Protein AF-0000000078280187 (afdb_homodimer)

Radius of gyration: 21.58 Å; Cα contacts (8 Å, |Δi|>4): 167; chains: 2; bounding box: 24×83×59 Å

Organism: NCBI:txid1796616

Nearest PDB structures (foldseek):
  5fmn-assembly1_B  TM=8.623E-01  e=3.098E-05  Synechocystis sp. PCC 6803
  4m1p-assembly1_A  TM=8.880E-01  e=2.952E-04  Geobacillus thermodenitrificans NG80-2
  4adz-assembly1_A-2  TM=8.808E-01  e=2.331E-03  Streptomyces lividans
  7mq3-assembly1_A  TM=7.364E-01  e=1.413E-03  Streptococcus pneumoniae D39
  6b87-assembly1_A-2  TM=7.449E-01  e=2.938E+00  synthetic construct

InterPro domains:
  IPR003735 Metal-sensitive transcriptional repressor [PF02583] (14-90)
  IPR003735 Metal-sensitive transcriptional repressor [PTHR33677] (4-94)
  IPR038390 Metal-sensitive repressor, helix protomer superfamily [G3DSA:1.20.58.1000] (1-94)

Sequence (188 aa):
MREEEKYTEAKYDKSMVNRLARATGHLRSIRGMVEEGRDCSEVLIQLAAVWSAVNGAGKEVLKQYVDECIEEALEKGDTESLKRLNKALDSFLKMREEEKYTEAKYDKSMVNRLARATGHLRSIRGMVEEGRDCSEVLIQLAAVWSAVNGAGKEVLKQYVDECIEEALEKGDTESLKRLNKALDSFLK

Structure (mmCIF, N/CA/C/O backbone):
data_AF-0000000078280187-model_v1
#
loop_
_entity.id
_entity.type
_entity.pdbx_description
1 polymer 'Transcriptional regulator'
#
loop_
_atom_site.group_PDB
_atom_site.id
_atom_site.type_symbol
_atom_site.label_atom_id
_atom_site.label_alt_id
_atom_site.label_comp_id
_atom_site.label_asym_id
_atom_site.label_entity_id
_atom_site.label_seq_id
_atom_site.pdbx_PDB_ins_code
_atom_site.Cartn_x
_atom_site.Cartn_y
_atom_site.Cartn_z
_atom_site.occupancy
_atom_site.B_iso_or_equiv
_atom_site.auth_seq_id
_atom_site.auth_comp_id
_atom_site.auth_asym_id
_atom_site.auth_atom_id
_atom_site.pdbx_PDB_model_num
ATOM 1 N N . MET A 1 1 ? -10.625 32.969 35.625 1 39.47 1 MET A N 1
ATOM 2 C CA . MET A 1 1 ? -9.766 33.062 34.469 1 39.47 1 MET A CA 1
ATOM 3 C C . MET A 1 1 ? -9.398 31.688 33.938 1 39.47 1 MET A C 1
ATOM 5 O O . MET A 1 1 ? -8.492 31.047 34.469 1 39.47 1 MET A O 1
ATOM 9 N N . ARG A 1 2 ? -10.375 30.719 33.781 1 40.09 2 ARG A N 1
ATOM 10 C CA . ARG A 1 2 ? -10.516 29.266 33.625 1 40.09 2 ARG A CA 1
ATOM 11 C C . ARG A 1 2 ? -9.695 28.766 32.438 1 40.09 2 ARG A C 1
ATOM 13 O O . ARG A 1 2 ? -9.672 29.406 31.375 1 40.09 2 ARG A O 1
ATOM 20 N N . GLU A 1 3 ? -8.445 28.141 32.594 1 39.34 3 GLU A N 1
ATOM 21 C CA . GLU A 1 3 ? -7.48 27.578 31.656 1 39.34 3 GLU A CA 1
ATOM 22 C C . GLU A 1 3 ? -8.188 26.906 30.469 1 39.34 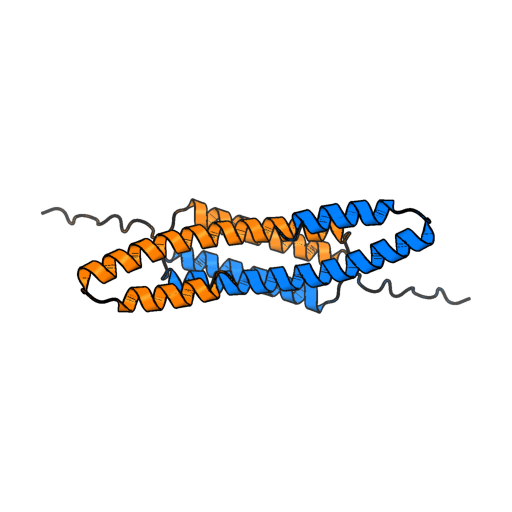3 GLU A C 1
ATOM 24 O O . GLU A 1 3 ? -9.047 26.047 30.672 1 39.34 3 GLU A O 1
ATOM 29 N N . GLU A 1 4 ? -8.664 27.547 29.422 1 38.16 4 GLU A N 1
ATOM 30 C CA . GLU A 1 4 ? -9.188 27.078 28.141 1 38.16 4 GLU A CA 1
ATOM 31 C C . GLU A 1 4 ? -8.516 25.766 27.703 1 38.16 4 GLU A C 1
ATOM 33 O O . GLU A 1 4 ? -7.297 25.734 27.516 1 38.16 4 GLU A O 1
ATOM 38 N N . GLU A 1 5 ? -8.648 24.688 28.406 1 42.78 5 GLU A N 1
ATOM 39 C CA . GLU A 1 5 ? -8.32 23.312 28.016 1 42.78 5 GLU A CA 1
ATOM 40 C C . GLU A 1 5 ? -8.305 23.172 26.5 1 42.78 5 GLU A C 1
ATOM 42 O O . GLU A 1 5 ? -9.359 23.172 25.859 1 42.78 5 GLU A O 1
ATOM 47 N N . LYS A 1 6 ? -7.496 23.906 25.781 1 45.19 6 LYS A N 1
ATOM 48 C CA . LYS A 1 6 ? -7.164 23.75 24.375 1 45.19 6 LYS A CA 1
ATOM 49 C C . LYS A 1 6 ? -7.297 22.297 23.938 1 45.19 6 LYS A C 1
ATOM 51 O O . LYS A 1 6 ? -6.539 21.438 24.391 1 45.19 6 LYS A O 1
ATOM 56 N N . TYR A 1 7 ? -8.43 21.578 23.891 1 45.62 7 TYR A N 1
ATOM 57 C CA . TYR A 1 7 ? -8.688 20.344 23.141 1 45.62 7 TYR A CA 1
ATOM 58 C C . TYR A 1 7 ? -7.707 20.188 21.984 1 45.62 7 TYR A C 1
ATOM 60 O O . TYR A 1 7 ? -7.746 20.953 21.016 1 45.62 7 TYR A O 1
ATOM 68 N N . THR A 1 8 ? -6.398 20.125 22.25 1 50.25 8 THR A N 1
ATOM 69 C CA . THR A 1 8 ? -5.426 19.812 21.203 1 50.25 8 THR A CA 1
ATOM 70 C C . THR A 1 8 ? -6.012 18.844 20.188 1 50.25 8 THR A C 1
ATOM 72 O O . THR A 1 8 ? -6.332 17.703 20.531 1 50.25 8 THR A O 1
ATOM 75 N N . GLU A 1 9 ? -7.012 19.203 19.312 1 59.25 9 GLU A N 1
ATOM 76 C CA . GLU A 1 9 ? -7.652 18.438 18.25 1 59.25 9 GLU A CA 1
ATOM 77 C C . GLU A 1 9 ? -6.66 17.5 17.578 1 59.25 9 GLU A C 1
ATOM 79 O O . GLU A 1 9 ? -5.496 17.844 17.375 1 59.25 9 GLU A O 1
ATOM 84 N N . ALA A 1 10 ? -6.875 16.25 17.75 1 68.94 10 ALA A N 1
ATOM 85 C CA . ALA A 1 10 ? -6.062 15.227 17.094 1 68.94 10 ALA A CA 1
ATOM 86 C C . ALA A 1 10 ? -5.738 15.625 15.648 1 68.94 10 ALA A C 1
ATOM 88 O O . ALA A 1 10 ? -6.609 16.109 14.922 1 68.94 10 ALA A O 1
ATOM 89 N N . LYS A 1 11 ? -4.457 15.695 15.406 1 82.5 11 LYS A N 1
ATOM 90 C CA . LYS A 1 11 ? -4.031 16.031 14.047 1 82.5 11 LYS A CA 1
ATOM 91 C C . LYS A 1 11 ? -4.715 15.141 13.023 1 82.5 11 LYS A C 1
ATOM 93 O O . LYS A 1 11 ? -5.141 15.617 11.969 1 82.5 11 LYS A O 1
ATOM 98 N N . TYR A 1 12 ? -4.855 13.883 13.508 1 88.56 12 TYR A N 1
ATOM 99 C CA . TYR A 1 12 ? -5.48 12.898 12.625 1 88.56 12 TYR A CA 1
ATOM 100 C C . TYR A 1 12 ? -6.77 12.367 13.234 1 88.56 12 TYR A C 1
ATOM 102 O O . TYR A 1 12 ? -6.863 12.188 14.453 1 88.56 12 TYR A O 1
ATOM 110 N N . ASP A 1 13 ? -7.637 12.133 12.352 1 86.25 13 ASP A N 1
ATOM 111 C CA . ASP A 1 13 ? -8.906 11.578 12.812 1 86.25 13 ASP A CA 1
ATOM 112 C C . ASP A 1 13 ? -8.758 10.102 13.188 1 86.25 13 ASP A C 1
ATOM 114 O O . ASP A 1 13 ? -7.914 9.398 12.625 1 86.25 13 ASP A O 1
ATOM 118 N N . LYS A 1 14 ? -9.594 9.695 14.086 1 91.06 14 LYS A N 1
ATOM 119 C CA . LYS A 1 14 ? -9.602 8.312 14.547 1 91.06 14 LYS A CA 1
ATOM 120 C C . LYS A 1 14 ? -9.844 7.348 13.391 1 91.06 14 LYS A C 1
ATOM 122 O O . LYS A 1 14 ? -9.352 6.219 13.398 1 91.06 14 LYS A O 1
ATOM 127 N N . SER A 1 15 ? -10.586 7.77 12.445 1 91.62 15 SER A N 1
ATOM 128 C CA . SER A 1 15 ? -10.867 6.945 11.273 1 91.62 15 SER A CA 1
ATOM 129 C C . SER A 1 15 ? -9.586 6.586 10.523 1 91.62 15 SER A C 1
ATOM 131 O O . SER A 1 15 ? -9.477 5.492 9.969 1 91.62 15 SER A O 1
ATOM 133 N N . MET 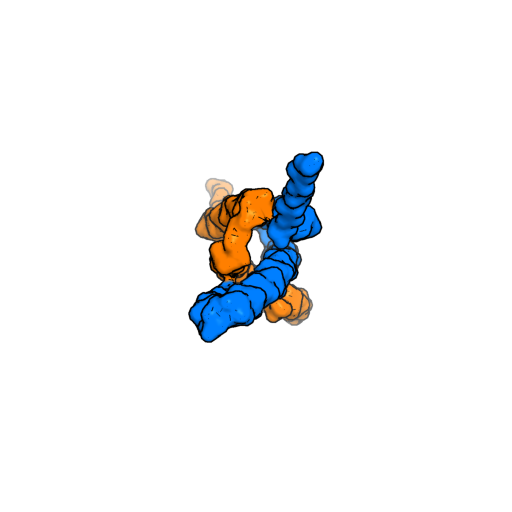A 1 16 ? -8.641 7.484 10.523 1 91.25 16 MET A N 1
ATOM 134 C CA . MET A 1 16 ? -7.359 7.211 9.875 1 91.25 16 MET A CA 1
ATOM 135 C C . MET A 1 16 ? -6.59 6.129 10.625 1 91.25 16 MET A C 1
ATOM 137 O O . MET A 1 16 ? -6.035 5.215 10.008 1 91.25 16 MET A O 1
ATOM 141 N N . VAL A 1 17 ? -6.578 6.27 11.906 1 93.75 17 VAL A N 1
ATOM 142 C CA . VAL A 1 17 ? -5.902 5.273 12.734 1 93.75 17 VAL A CA 1
ATOM 143 C C . VAL A 1 17 ? -6.523 3.9 12.5 1 93.75 17 VAL A C 1
ATOM 145 O O . VAL A 1 17 ? -5.805 2.91 12.32 1 93.75 17 VAL A O 1
ATOM 148 N N . ASN A 1 18 ? -7.82 3.873 12.469 1 94.75 18 ASN A N 1
ATOM 149 C CA . ASN A 1 18 ? -8.531 2.619 12.242 1 94.75 18 ASN A CA 1
ATOM 150 C C . ASN A 1 18 ? -8.234 2.045 10.867 1 94.75 18 ASN A C 1
ATOM 152 O O . ASN A 1 18 ? -8.102 0.829 10.711 1 94.75 18 ASN A O 1
ATOM 156 N N . ARG A 1 19 ? -8.188 2.895 9.883 1 94.31 19 ARG A N 1
ATOM 157 C CA . ARG A 1 19 ? -7.855 2.459 8.531 1 94.31 19 ARG A CA 1
ATOM 158 C C . ARG A 1 19 ? -6.477 1.812 8.484 1 94.31 19 ARG A C 1
ATOM 160 O O . ARG A 1 19 ? -6.309 0.743 7.895 1 94.31 19 ARG A O 1
ATOM 167 N N . LEU A 1 20 ? -5.508 2.402 9.133 1 96.38 20 LEU A N 1
ATOM 168 C CA . LEU A 1 20 ? -4.152 1.862 9.156 1 96.38 20 LEU A CA 1
ATOM 169 C C . LEU A 1 20 ? -4.102 0.547 9.922 1 96.38 20 LEU A C 1
ATOM 171 O O . LEU A 1 20 ? -3.371 -0.371 9.547 1 96.38 20 LEU A O 1
ATOM 175 N N . ALA A 1 21 ? -4.91 0.499 10.992 1 96.06 21 ALA A N 1
ATOM 176 C CA . ALA A 1 21 ? -4.992 -0.734 11.773 1 96.06 21 ALA A CA 1
ATOM 177 C C . ALA A 1 21 ? -5.57 -1.873 10.938 1 96.06 21 ALA A C 1
ATOM 179 O O . ALA A 1 21 ? -5.043 -2.988 10.945 1 96.06 21 ALA A O 1
ATOM 180 N N . ARG A 1 22 ? -6.531 -1.571 10.203 1 96.12 22 ARG A N 1
ATOM 181 C CA . ARG A 1 22 ? -7.148 -2.584 9.352 1 96.12 22 ARG A CA 1
ATOM 182 C C . ARG A 1 22 ? -6.195 -3.023 8.242 1 96.12 22 ARG A C 1
ATOM 184 O O . ARG A 1 22 ? -6.082 -4.215 7.953 1 96.12 22 ARG A O 1
ATOM 191 N N . ALA A 1 23 ? -5.574 -2.064 7.641 1 97.31 23 ALA A N 1
ATOM 192 C CA . ALA A 1 23 ? -4.613 -2.396 6.59 1 97.31 23 ALA A CA 1
ATOM 193 C C . ALA A 1 23 ? -3.49 -3.277 7.129 1 97.31 23 ALA A C 1
ATOM 195 O O . ALA A 1 23 ? -3.039 -4.203 6.453 1 97.31 23 ALA A O 1
ATOM 196 N N . THR A 1 24 ? -3.066 -3.006 8.367 1 97.5 24 THR A N 1
ATOM 197 C CA . THR A 1 24 ? -2.029 -3.795 9.016 1 97.5 24 THR A CA 1
ATOM 198 C C . THR A 1 24 ? -2.488 -5.238 9.203 1 97.5 24 THR A C 1
ATOM 200 O O . THR A 1 24 ? -1.755 -6.176 8.891 1 97.5 24 THR A O 1
ATOM 203 N N . GLY A 1 25 ? -3.643 -5.367 9.703 1 97.06 25 GLY A N 1
ATOM 204 C CA . GLY A 1 25 ? -4.195 -6.703 9.859 1 97.06 25 GLY A CA 1
ATOM 205 C C . GLY A 1 25 ? -4.32 -7.457 8.547 1 97.06 25 GLY A C 1
ATOM 206 O O . GLY A 1 25 ? -3.992 -8.641 8.477 1 97.06 25 GLY A O 1
ATOM 207 N N . HIS A 1 26 ? -4.762 -6.719 7.531 1 97.5 26 HIS A N 1
ATOM 208 C CA . HIS A 1 26 ? -4.906 -7.332 6.215 1 97.5 26 HIS A CA 1
ATOM 209 C C . HIS A 1 26 ? -3.561 -7.809 5.68 1 97.5 26 HIS A C 1
ATOM 211 O O . HIS A 1 26 ? -3.457 -8.914 5.148 1 97.5 26 HIS A O 1
ATOM 217 N N . LEU A 1 27 ? -2.535 -7.031 5.848 1 97.19 27 LEU A N 1
ATOM 218 C CA . LEU A 1 27 ? -1.206 -7.398 5.371 1 97.19 27 LEU A CA 1
ATOM 219 C C . LEU A 1 27 ? -0.693 -8.641 6.094 1 97.19 27 LEU A C 1
ATOM 221 O O . LEU A 1 27 ? -0.044 -9.492 5.484 1 97.19 27 LEU A O 1
ATOM 225 N N . ARG A 1 28 ? -0.999 -8.719 7.359 1 96.56 28 ARG A N 1
ATOM 226 C CA . ARG A 1 28 ? -0.631 -9.906 8.125 1 96.56 28 ARG A CA 1
ATOM 227 C C . ARG A 1 28 ? -1.287 -11.156 7.543 1 96.56 28 ARG A C 1
ATOM 229 O O . ARG A 1 28 ? -0.642 -12.195 7.406 1 96.56 28 ARG A O 1
ATOM 236 N N . SER A 1 29 ? -2.527 -10.984 7.273 1 97.19 29 SER A N 1
ATOM 237 C CA . SER A 1 29 ? -3.25 -12.102 6.684 1 97.19 29 SER A CA 1
ATOM 238 C C . SER A 1 29 ? -2.648 -12.508 5.34 1 97.19 29 SER A C 1
ATOM 240 O O . SER A 1 29 ? -2.51 -13.695 5.051 1 97.19 29 SER A O 1
ATOM 242 N N . ILE A 1 30 ? -2.275 -11.555 4.562 1 97.19 30 ILE A N 1
ATOM 243 C CA . ILE A 1 30 ? -1.693 -11.828 3.254 1 97.19 30 ILE A CA 1
ATOM 244 C C . ILE A 1 30 ? -0.377 -12.586 3.422 1 97.19 30 ILE A C 1
ATOM 246 O O . ILE A 1 30 ? -0.077 -13.5 2.652 1 97.19 30 ILE A O 1
ATOM 250 N N . ARG A 1 31 ? 0.393 -12.203 4.332 1 96.12 31 ARG A N 1
ATOM 251 C CA . ARG A 1 31 ? 1.627 -12.93 4.621 1 96.12 31 ARG A CA 1
ATOM 252 C C . ARG A 1 31 ? 1.348 -14.406 4.879 1 96.12 31 ARG A C 1
ATOM 254 O O . ARG A 1 31 ? 2.057 -15.273 4.367 1 96.12 31 ARG A O 1
ATOM 261 N N . GLY A 1 32 ? 0.33 -14.664 5.691 1 95.69 32 GLY A N 1
ATOM 262 C CA . GLY A 1 32 ? -0.078 -16.047 5.922 1 95.69 32 GLY A CA 1
ATOM 263 C C . GLY A 1 32 ? -0.467 -16.766 4.648 1 95.69 32 GLY A C 1
ATOM 264 O O . GLY A 1 32 ? -0.112 -17.938 4.461 1 95.69 32 GLY A O 1
ATOM 265 N N . MET A 1 33 ? -1.176 -16.062 3.791 1 95.25 33 MET A N 1
ATOM 266 C CA . MET A 1 33 ? -1.562 -16.641 2.508 1 95.25 33 MET A CA 1
ATOM 267 C C . MET A 1 33 ? -0.332 -17.047 1.705 1 95.25 33 MET A C 1
ATOM 269 O O . MET A 1 33 ? -0.32 -18.109 1.078 1 95.25 33 MET A O 1
ATOM 273 N N . VAL A 1 34 ? 0.611 -16.203 1.727 1 94.56 34 VAL A N 1
ATOM 274 C CA . VAL A 1 34 ? 1.835 -16.438 0.97 1 94.56 34 VAL A CA 1
ATOM 275 C C . VAL A 1 34 ? 2.596 -17.625 1.579 1 94.56 34 VAL A C 1
ATOM 277 O O . VAL A 1 34 ? 3.092 -18.484 0.857 1 94.56 34 VAL A O 1
ATOM 280 N N . GLU A 1 35 ? 2.689 -17.719 2.859 1 94.12 35 GLU A N 1
ATOM 281 C CA . GLU A 1 35 ? 3.354 -18.812 3.559 1 94.12 35 GLU A CA 1
ATOM 282 C C . GLU A 1 35 ? 2.662 -20.141 3.285 1 94.12 35 GLU A C 1
ATOM 284 O O . GLU A 1 35 ? 3.316 -21.188 3.209 1 94.12 35 GLU A O 1
ATOM 289 N N . GLU A 1 36 ? 1.377 -20.094 3.084 1 94.62 36 GLU A N 1
ATOM 290 C CA . GLU A 1 36 ? 0.566 -21.281 2.84 1 94.62 36 GLU A CA 1
ATOM 291 C C . GLU A 1 36 ? 0.569 -21.656 1.36 1 94.62 36 GLU A C 1
ATOM 293 O O . GLU A 1 36 ? 0.018 -22.703 0.977 1 94.62 36 GLU A O 1
ATOM 298 N N . GLY A 1 37 ? 1.142 -20.797 0.528 1 92.88 37 GLY A N 1
ATOM 299 C CA . GLY A 1 37 ? 1.187 -21.047 -0.904 1 92.88 37 GLY A CA 1
ATOM 300 C C . GLY A 1 37 ? -0.165 -20.891 -1.578 1 92.88 37 GLY A C 1
ATOM 301 O O . GLY A 1 37 ? -0.513 -21.688 -2.459 1 92.88 37 GLY A O 1
ATOM 302 N N . ARG A 1 38 ? -0.91 -19.906 -1.139 1 93.19 38 ARG A N 1
ATOM 303 C CA . ARG A 1 38 ? -2.236 -19.688 -1.701 1 93.19 38 ARG A CA 1
ATOM 304 C C . ARG A 1 38 ? -2.146 -19.234 -3.152 1 93.19 38 ARG A C 1
ATOM 306 O O . ARG A 1 38 ? -1.075 -18.828 -3.615 1 93.19 38 ARG A O 1
ATOM 313 N N . ASP A 1 39 ? -3.258 -19.281 -3.863 1 91.81 39 ASP A N 1
ATOM 314 C CA . ASP A 1 39 ? -3.338 -18.938 -5.281 1 91.81 39 ASP A CA 1
ATOM 315 C C . ASP A 1 39 ? -2.959 -17.469 -5.516 1 91.81 39 ASP A C 1
ATOM 317 O O . ASP A 1 39 ? -3.363 -16.594 -4.754 1 91.81 39 ASP A O 1
ATOM 321 N N . CYS A 1 40 ? -2.301 -17.25 -6.508 1 92.38 40 CYS A N 1
ATOM 322 C CA . CYS A 1 40 ? -1.782 -15.93 -6.836 1 92.38 40 CYS A CA 1
ATOM 323 C C . CYS A 1 40 ? -2.918 -14.93 -7.031 1 92.38 40 CYS A C 1
ATOM 325 O O . CYS A 1 40 ? -2.793 -13.766 -6.656 1 92.38 40 CYS A O 1
ATOM 327 N N . SER A 1 41 ? -3.951 -15.422 -7.652 1 88.56 41 SER A N 1
ATOM 328 C CA . SER A 1 41 ? -5.074 -14.523 -7.887 1 88.56 41 SER A CA 1
ATOM 329 C C . SER A 1 41 ? -5.648 -14 -6.574 1 88.56 41 SER A C 1
ATOM 331 O O . SER A 1 41 ? -5.965 -12.812 -6.457 1 88.56 41 SER A O 1
ATOM 333 N N . GLU A 1 42 ? -5.77 -14.828 -5.641 1 91.5 42 GLU A N 1
ATOM 334 C CA . GLU A 1 42 ? -6.289 -14.445 -4.332 1 91.5 42 GLU A CA 1
ATOM 335 C C . GLU A 1 42 ? -5.344 -13.477 -3.623 1 91.5 42 GLU A C 1
ATOM 337 O O . GLU A 1 42 ? -5.777 -12.461 -3.08 1 91.5 42 GLU A O 1
ATOM 342 N N . VAL A 1 43 ? -4.105 -13.789 -3.666 1 94.56 43 VAL A N 1
ATOM 343 C CA . VAL A 1 43 ? -3.1 -12.953 -3.016 1 94.56 43 VAL A CA 1
ATOM 344 C C . VAL A 1 43 ? -3.076 -11.57 -3.66 1 94.56 43 VAL A C 1
ATOM 346 O O . VAL A 1 43 ? -3.039 -10.555 -2.965 1 94.56 43 VAL A O 1
ATOM 349 N N . LEU A 1 44 ? -3.176 -11.516 -4.945 1 93.12 44 LEU A N 1
ATOM 350 C CA . LEU A 1 44 ? -3.133 -10.258 -5.684 1 93.12 44 LEU A CA 1
ATOM 351 C C . LEU A 1 44 ? -4.328 -9.383 -5.332 1 93.12 44 LEU A C 1
ATOM 353 O O . LEU A 1 44 ? -4.188 -8.172 -5.156 1 93.12 44 LEU A O 1
ATOM 357 N N . ILE A 1 45 ? -5.445 -10 -5.254 1 91.19 45 ILE A N 1
ATOM 358 C CA . ILE A 1 45 ? -6.656 -9.25 -4.93 1 91.19 45 ILE A CA 1
ATOM 359 C C . ILE A 1 45 ? -6.531 -8.641 -3.537 1 91.19 45 ILE A C 1
ATOM 361 O O . ILE A 1 45 ? -6.891 -7.48 -3.326 1 91.19 45 ILE A O 1
ATOM 365 N N . GLN A 1 46 ? -6.043 -9.406 -2.639 1 93.56 46 GLN A N 1
ATOM 366 C CA . GLN A 1 46 ? -5.891 -8.906 -1.275 1 93.56 46 GLN A CA 1
ATOM 367 C C . GLN A 1 46 ? -4.828 -7.812 -1.204 1 93.56 46 GLN A C 1
ATOM 369 O O . GLN A 1 46 ? -4.977 -6.844 -0.454 1 93.56 46 GLN A O 1
ATOM 374 N N . LEU A 1 47 ? -3.771 -7.953 -1.983 1 94.69 47 LEU A N 1
ATOM 375 C CA . LEU A 1 47 ? -2.746 -6.918 -2.031 1 94.69 47 LEU A CA 1
ATOM 376 C C . LEU A 1 47 ? -3.318 -5.613 -2.58 1 94.69 47 LEU A C 1
ATOM 378 O O . LEU A 1 47 ? -2.994 -4.531 -2.084 1 94.69 47 LEU A O 1
ATOM 382 N N . ALA A 1 48 ? -4.133 -5.715 -3.578 1 91.88 48 ALA A N 1
ATOM 383 C CA . ALA A 1 48 ? -4.773 -4.535 -4.156 1 91.88 48 ALA A CA 1
ATOM 384 C C . ALA A 1 48 ? -5.617 -3.803 -3.115 1 91.88 48 ALA A C 1
ATOM 386 O O . ALA A 1 48 ? -5.645 -2.57 -3.086 1 91.88 48 ALA A O 1
ATOM 387 N N . ALA A 1 49 ? -6.312 -4.574 -2.305 1 92.38 49 ALA A N 1
ATOM 388 C CA . ALA A 1 49 ? -7.141 -3.992 -1.254 1 92.38 49 ALA A CA 1
ATOM 389 C C . ALA A 1 49 ? -6.289 -3.236 -0.238 1 92.38 49 ALA A C 1
ATOM 391 O O . ALA A 1 49 ? -6.656 -2.145 0.2 1 92.38 49 ALA A O 1
ATOM 392 N N . VAL A 1 50 ? -5.18 -3.768 0.145 1 93.88 50 VAL A N 1
ATOM 393 C CA . VAL A 1 50 ? -4.277 -3.092 1.07 1 93.88 50 VAL A CA 1
ATOM 394 C C . VAL A 1 50 ? -3.74 -1.815 0.427 1 93.88 50 VAL A C 1
ATOM 396 O O . VAL A 1 50 ? -3.689 -0.763 1.067 1 93.88 50 VAL A O 1
ATOM 399 N N . TRP A 1 51 ? -3.428 -1.898 -0.745 1 89.75 51 TRP A N 1
ATOM 400 C CA . TRP A 1 51 ? -2.943 -0.74 -1.488 1 89.75 51 TRP A CA 1
ATOM 401 C C . TRP A 1 51 ? -3.975 0.382 -1.482 1 89.75 51 TRP A C 1
ATOM 403 O O . TRP A 1 51 ? -3.646 1.534 -1.189 1 89.75 51 TRP A O 1
ATOM 413 N N . SER A 1 52 ? -5.164 0.004 -1.771 1 91.31 52 SER A N 1
ATOM 414 C CA . SER A 1 52 ? -6.246 0.981 -1.79 1 91.31 52 SER A CA 1
ATOM 415 C C . SER A 1 52 ? -6.418 1.645 -0.427 1 91.31 52 SER A C 1
ATOM 417 O O . SER A 1 52 ? -6.613 2.859 -0.343 1 91.31 52 SER A O 1
ATOM 419 N N . ALA A 1 53 ? -6.316 0.858 0.571 1 92.44 53 ALA A N 1
ATOM 420 C CA . ALA A 1 53 ? -6.445 1.374 1.932 1 92.44 53 ALA A CA 1
ATOM 421 C C . ALA A 1 53 ? -5.305 2.332 2.266 1 92.44 53 ALA A C 1
ATOM 423 O O . ALA A 1 53 ? -5.535 3.42 2.799 1 92.44 53 ALA A O 1
ATOM 424 N N . VAL A 1 54 ? -4.105 2.043 1.942 1 92.75 54 VAL A N 1
ATOM 425 C CA . VAL A 1 54 ? -2.934 2.865 2.229 1 92.75 54 VAL A CA 1
ATOM 426 C C . VAL A 1 54 ? -2.994 4.152 1.409 1 92.75 54 VAL A C 1
ATOM 428 O O . VAL A 1 54 ? -2.721 5.238 1.928 1 92.75 54 VAL A O 1
ATOM 431 N N . ASN A 1 55 ? -3.383 3.975 0.198 1 90.25 55 ASN A N 1
ATOM 432 C CA . ASN A 1 55 ? -3.547 5.148 -0.652 1 90.25 55 ASN A CA 1
ATOM 433 C C . ASN A 1 55 ? -4.602 6.102 -0.095 1 90.25 55 ASN A C 1
ATOM 435 O O . ASN A 1 55 ? -4.406 7.316 -0.095 1 90.25 55 ASN A O 1
ATOM 439 N N . GLY A 1 56 ? -5.676 5.578 0.328 1 91.62 56 GLY A N 1
ATOM 440 C CA . GLY A 1 56 ? -6.707 6.387 0.954 1 91.62 56 GLY A CA 1
ATOM 441 C C . GLY A 1 56 ? -6.215 7.148 2.168 1 91.62 56 GLY A C 1
ATOM 442 O O . GLY A 1 56 ? -6.496 8.344 2.318 1 91.62 56 GLY A O 1
ATOM 443 N N . ALA A 1 57 ? -5.469 6.5 3.01 1 93.31 57 ALA A N 1
ATOM 444 C CA . ALA A 1 57 ? -4.875 7.148 4.176 1 93.31 57 ALA A CA 1
ATOM 445 C C . ALA A 1 57 ? -3.906 8.25 3.756 1 93.31 57 ALA A C 1
ATOM 447 O O . ALA A 1 57 ? -3.936 9.352 4.309 1 93.31 57 ALA A O 1
ATOM 448 N N . GLY A 1 58 ? -3.084 7.961 2.791 1 93.31 58 GLY A N 1
ATOM 449 C CA . GLY A 1 58 ? -2.133 8.938 2.289 1 93.31 58 GLY A CA 1
ATOM 450 C C . GLY A 1 58 ? -2.793 10.188 1.745 1 93.31 58 GLY A C 1
ATOM 451 O O . GLY A 1 58 ? -2.312 11.305 1.973 1 93.31 58 GLY A O 1
ATOM 452 N N . LYS A 1 59 ? -3.848 10.023 1.065 1 92.31 59 LYS A N 1
ATOM 453 C CA . LYS A 1 59 ? -4.594 11.156 0.53 1 92.31 59 LYS A CA 1
ATOM 454 C C . LYS A 1 59 ? -5.105 12.055 1.651 1 92.31 59 LYS A C 1
ATOM 456 O O . LYS A 1 59 ? -5.055 13.281 1.544 1 92.31 59 LYS A O 1
ATOM 461 N N . GLU A 1 60 ? -5.559 11.445 2.625 1 92.94 60 GLU A N 1
ATOM 462 C CA . GLU A 1 60 ? -6.051 12.219 3.766 1 92.94 60 GLU A CA 1
ATOM 463 C C . GLU A 1 60 ? -4.918 13 4.43 1 92.94 60 GLU A C 1
ATOM 465 O O . GLU A 1 60 ? -5.086 14.172 4.773 1 92.94 60 GLU A O 1
ATOM 470 N N . VAL A 1 61 ? -3.832 12.422 4.625 1 93.25 61 VAL A N 1
ATOM 471 C CA . VAL A 1 61 ? -2.656 13.07 5.203 1 93.25 61 VAL A CA 1
ATOM 472 C C . VAL A 1 61 ? -2.207 14.219 4.305 1 93.25 61 VAL A C 1
ATOM 474 O O . VAL A 1 61 ? -1.881 15.305 4.797 1 93.25 61 VAL A O 1
ATOM 477 N N . LEU A 1 62 ? -2.25 13.93 3.096 1 92.75 62 LEU A N 1
ATOM 478 C CA . LEU A 1 62 ? -1.818 14.93 2.129 1 92.75 62 LEU A CA 1
ATOM 479 C C . LEU A 1 62 ? -2.723 16.156 2.178 1 92.75 62 LEU A C 1
ATOM 481 O O . LEU A 1 62 ? -2.24 17.297 2.148 1 92.75 62 LEU A O 1
ATOM 485 N N . LYS A 1 63 ? -3.953 15.945 2.23 1 91.94 63 LYS A N 1
ATOM 486 C CA . LYS A 1 63 ? -4.898 17.047 2.33 1 91.94 63 LYS A CA 1
ATOM 487 C C . LYS A 1 63 ? -4.605 17.922 3.553 1 91.94 63 LYS A C 1
ATOM 489 O O . LYS A 1 63 ? -4.594 19.141 3.463 1 91.94 63 LYS A O 1
ATOM 494 N N . GLN A 1 64 ? -4.395 17.266 4.621 1 91.12 64 GLN A N 1
ATOM 495 C CA . GLN A 1 64 ? -4.062 17.984 5.848 1 91.12 64 GLN A CA 1
ATOM 496 C C . GLN A 1 64 ? -2.748 18.75 5.699 1 91.12 64 GLN A C 1
ATOM 498 O O . GLN A 1 64 ? -2.633 19.891 6.141 1 91.12 64 GLN A O 1
ATOM 503 N N . TYR A 1 65 ? -1.787 18.172 5.09 1 92.12 65 TYR A N 1
ATOM 504 C CA . TYR A 1 65 ? -0.475 18.781 4.887 1 92.12 65 TYR A CA 1
ATOM 505 C C . TYR A 1 65 ? -0.575 20.016 4.004 1 92.12 65 TYR A C 1
ATOM 507 O O . TYR A 1 65 ? 0.061 21.031 4.281 1 92.12 65 TYR A O 1
ATOM 515 N N . VAL A 1 66 ? -1.328 19.844 3.051 1 92.88 66 VAL A N 1
ATOM 516 C CA . VAL A 1 66 ? -1.54 20.984 2.154 1 92.88 66 VAL A CA 1
ATOM 517 C C . VAL A 1 66 ? -2.139 22.141 2.93 1 92.88 66 VAL A C 1
ATOM 519 O O . VAL A 1 66 ? -1.665 23.281 2.82 1 92.88 66 VAL A O 1
ATOM 522 N N . ASP A 1 67 ? -3.129 21.891 3.75 1 92.31 67 ASP A N 1
ATOM 523 C CA . ASP A 1 67 ? -3.756 22.922 4.562 1 92.31 67 ASP A CA 1
ATOM 524 C C . ASP A 1 67 ? -2.736 23.609 5.477 1 92.31 67 ASP A C 1
ATOM 526 O O . ASP A 1 67 ? -2.672 24.828 5.539 1 92.31 67 ASP A O 1
ATOM 530 N N . GLU A 1 68 ? -1.955 22.797 6.121 1 92.56 68 GLU A N 1
ATOM 531 C CA . GLU A 1 68 ? -0.946 23.297 7.043 1 92.56 68 GLU A CA 1
ATOM 532 C C . GLU A 1 68 ? 0.095 24.141 6.316 1 92.56 68 GLU A C 1
ATOM 534 O O . GLU A 1 68 ? 0.537 25.172 6.832 1 92.56 68 GLU A O 1
ATOM 539 N N . CYS A 1 69 ? 0.464 23.641 5.184 1 93.5 69 CYS A N 1
ATOM 540 C CA . CYS A 1 69 ? 1.473 24.359 4.414 1 93.5 69 CYS A CA 1
ATOM 541 C C . CYS A 1 69 ? 0.947 25.719 3.959 1 93.5 69 CYS A C 1
ATOM 543 O O . CYS A 1 69 ? 1.674 26.719 3.992 1 93.5 69 CYS A O 1
ATOM 545 N N . ILE A 1 70 ? -0.248 25.797 3.555 1 93.31 70 ILE A N 1
ATOM 546 C 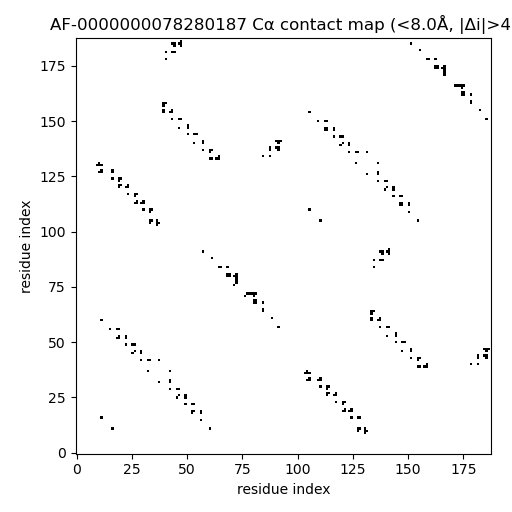CA . ILE A 1 70 ? -0.867 27.031 3.109 1 93.31 70 ILE A CA 1
ATOM 547 C C . ILE A 1 70 ? -0.968 28.016 4.281 1 93.31 70 ILE A C 1
ATOM 549 O O . ILE A 1 70 ? -0.625 29.188 4.145 1 93.31 70 ILE A O 1
ATOM 553 N N . GLU A 1 71 ? -1.388 27.531 5.41 1 94.5 71 GLU A N 1
ATOM 554 C CA . GLU A 1 71 ? -1.468 28.391 6.594 1 94.5 71 GLU A CA 1
ATOM 555 C C . GLU A 1 71 ? -0.099 28.953 6.961 1 94.5 71 GLU A C 1
ATOM 557 O O . GLU A 1 71 ? 0.023 30.141 7.277 1 94.5 71 GLU A O 1
ATOM 562 N N . GLU A 1 72 ? 0.836 28.094 6.91 1 94.88 72 GLU A N 1
ATOM 563 C CA . GLU A 1 72 ? 2.197 28.516 7.227 1 94.88 72 GLU A CA 1
ATOM 564 C C . GLU A 1 72 ? 2.693 29.578 6.242 1 94.88 72 GLU A C 1
ATOM 566 O O . GLU A 1 72 ? 3.352 30.531 6.637 1 94.88 72 GLU A O 1
ATOM 571 N N . ALA A 1 73 ? 2.441 29.344 5.023 1 94.81 73 ALA A N 1
ATOM 572 C CA . ALA A 1 73 ? 2.854 30.281 3.99 1 94.81 73 ALA A CA 1
ATOM 573 C C . ALA A 1 73 ? 2.219 31.656 4.215 1 94.81 73 ALA A C 1
ATOM 575 O O . ALA A 1 73 ? 2.883 32.688 4.07 1 94.81 73 ALA A O 1
ATOM 576 N N . LEU A 1 74 ? 1.018 31.672 4.578 1 95.5 74 LEU A N 1
ATOM 577 C CA . LEU A 1 74 ? 0.299 32.906 4.836 1 95.5 74 LEU A CA 1
ATOM 578 C C . LEU A 1 74 ? 0.869 33.625 6.062 1 95.5 74 LEU A C 1
ATOM 580 O O . LEU A 1 74 ? 0.976 34.844 6.074 1 95.5 74 LEU A O 1
ATOM 584 N N . GLU A 1 75 ? 1.196 32.844 7.062 1 96.56 75 GLU A N 1
ATOM 585 C CA . GLU A 1 75 ? 1.719 33.375 8.312 1 96.56 75 GLU A CA 1
ATOM 586 C C . GLU A 1 75 ? 3.115 33.969 8.117 1 96.56 75 GLU A C 1
ATOM 588 O O . GLU A 1 75 ? 3.414 35.062 8.609 1 96.56 75 GLU A O 1
ATOM 593 N N . LYS A 1 76 ? 3.926 33.219 7.391 1 96.44 76 LYS A N 1
ATOM 594 C CA . LYS A 1 76 ? 5.336 33.594 7.277 1 96.44 76 LYS A CA 1
ATOM 595 C C . LYS A 1 76 ? 5.57 34.5 6.078 1 96.44 76 LYS A C 1
ATOM 597 O O . LYS A 1 76 ? 6.609 35.156 5.988 1 96.44 76 LYS A O 1
ATOM 602 N N . GLY A 1 77 ? 4.785 34.5 5.191 1 96.25 77 GLY A N 1
ATOM 603 C CA . GLY A 1 77 ? 4.895 35.312 4.008 1 96.25 77 GLY A CA 1
ATOM 604 C C . GLY A 1 77 ? 5.93 34.844 3.018 1 96.25 77 GLY A C 1
ATOM 605 O O . GLY A 1 77 ? 6.605 35.625 2.363 1 96.25 77 GLY A O 1
ATOM 606 N N . ASP A 1 78 ? 6.207 33.469 3.006 1 95.06 78 ASP A N 1
ATOM 607 C CA . ASP A 1 78 ? 7.148 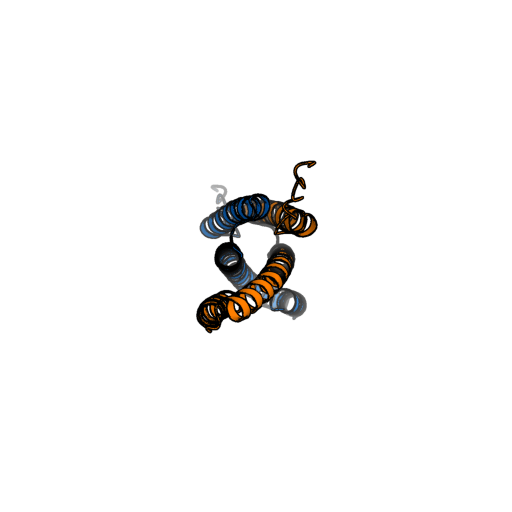32.844 2.066 1 95.06 78 ASP A CA 1
ATOM 608 C C . ASP A 1 78 ? 6.641 31.5 1.576 1 95.06 78 ASP A C 1
ATOM 610 O O . ASP A 1 78 ? 5.547 31.078 1.947 1 95.06 78 ASP A O 1
ATOM 614 N N . THR A 1 79 ? 7.387 31.031 0.611 1 93.69 79 THR A N 1
ATOM 615 C CA . THR A 1 79 ? 6.918 29.812 -0.036 1 93.69 79 THR A CA 1
ATOM 616 C C . THR A 1 79 ? 7.758 28.609 0.394 1 93.69 79 THR A C 1
ATOM 618 O O . THR A 1 79 ? 7.789 27.594 -0.296 1 93.69 79 THR A O 1
ATOM 621 N N . GLU A 1 80 ? 8.453 28.656 1.469 1 93.69 80 GLU A N 1
ATOM 622 C CA . GLU A 1 80 ? 9.32 27.562 1.906 1 93.69 80 GLU A CA 1
ATOM 623 C C . GLU A 1 80 ? 8.516 26.312 2.232 1 93.69 80 GLU A C 1
ATOM 625 O O . GLU A 1 80 ? 8.914 25.203 1.883 1 93.69 80 GLU A O 1
ATOM 630 N N . SER A 1 81 ? 7.387 26.516 2.879 1 92.19 81 SER A N 1
ATOM 631 C CA . SER A 1 81 ? 6.52 25.391 3.211 1 92.19 81 SER A CA 1
ATOM 632 C C . SER A 1 81 ? 5.992 24.719 1.953 1 92.19 81 SER A C 1
ATOM 634 O O . SER A 1 81 ? 5.844 23.484 1.921 1 92.19 81 SER A O 1
ATOM 636 N N . LEU A 1 82 ? 5.75 25.469 0.902 1 91.38 82 LEU A N 1
ATOM 637 C CA . LEU A 1 82 ? 5.227 24.922 -0.347 1 91.38 82 LEU A CA 1
ATOM 638 C C . LEU A 1 82 ? 6.277 24.078 -1.058 1 91.38 82 LEU A C 1
ATOM 640 O O . LEU A 1 82 ? 5.949 23.062 -1.675 1 91.38 82 LEU A O 1
ATOM 644 N N . LYS A 1 83 ? 7.5 24.469 -0.967 1 92.44 83 LYS A N 1
ATOM 645 C CA . LYS A 1 83 ? 8.602 23.703 -1.537 1 92.44 83 LYS A CA 1
ATOM 646 C C . LYS A 1 83 ? 8.719 22.328 -0.868 1 92.44 83 LYS A C 1
ATOM 648 O O . LYS A 1 83 ? 8.906 21.312 -1.543 1 92.44 83 LYS A O 1
ATOM 653 N N . ARG A 1 84 ? 8.539 22.312 0.446 1 89.06 84 ARG A N 1
ATOM 654 C CA . ARG A 1 84 ? 8.562 21.062 1.195 1 89.06 84 ARG A CA 1
ATOM 655 C C . ARG A 1 84 ? 7.387 20.172 0.807 1 89.06 84 ARG A C 1
ATOM 657 O O . ARG A 1 84 ? 7.551 18.969 0.622 1 89.06 84 ARG A O 1
ATOM 664 N N . LEU A 1 85 ? 6.301 20.828 0.615 1 90.75 85 LEU A N 1
ATOM 665 C CA . LEU A 1 85 ? 5.102 20.109 0.215 1 90.75 85 LEU A CA 1
ATOM 666 C C . LEU A 1 85 ? 5.281 19.469 -1.162 1 90.75 85 LEU A C 1
ATOM 668 O O . LEU A 1 85 ? 4.914 18.312 -1.372 1 90.75 85 LEU A O 1
ATOM 672 N N . ASN A 1 86 ? 5.859 20.203 -2.068 1 90.06 86 ASN A N 1
ATOM 673 C CA . ASN A 1 86 ? 6.07 19.703 -3.422 1 90.06 86 ASN A CA 1
ATOM 674 C C . ASN A 1 86 ? 6.992 18.484 -3.426 1 90.06 86 ASN A C 1
ATOM 676 O O . ASN A 1 86 ? 6.75 17.516 -4.156 1 90.06 86 ASN A O 1
ATOM 680 N N . LYS A 1 87 ? 7.957 18.469 -2.611 1 88.06 87 LYS A N 1
ATOM 681 C CA . LYS A 1 87 ? 8.867 17.328 -2.484 1 88.06 87 LYS A CA 1
ATOM 682 C C . LYS A 1 87 ? 8.141 16.109 -1.94 1 88.06 87 LYS A C 1
ATOM 684 O O . LYS A 1 87 ? 8.336 14.992 -2.436 1 88.06 87 LYS A O 1
ATOM 689 N N . ALA A 1 88 ? 7.285 16.328 -0.977 1 85.81 88 ALA A N 1
ATOM 690 C CA . ALA A 1 88 ? 6.5 15.25 -0.394 1 85.81 88 ALA A CA 1
ATOM 691 C C . ALA A 1 88 ? 5.523 14.672 -1.414 1 85.81 88 ALA A C 1
ATOM 693 O O . ALA A 1 88 ? 5.344 13.453 -1.488 1 85.81 88 ALA A O 1
ATOM 694 N N . LEU A 1 89 ? 4.969 15.555 -2.199 1 88.06 89 LEU A N 1
ATOM 695 C CA . LEU A 1 89 ? 4.039 15.141 -3.246 1 88.06 89 LEU A CA 1
ATOM 696 C C . LEU A 1 89 ? 4.738 14.273 -4.281 1 88.06 89 LEU A C 1
ATOM 698 O O . LEU A 1 89 ? 4.207 13.234 -4.684 1 88.06 89 LEU A O 1
ATOM 702 N N . ASP A 1 90 ? 5.914 14.602 -4.609 1 87.38 90 ASP A N 1
ATOM 703 C CA . ASP A 1 90 ? 6.684 13.844 -5.59 1 87.38 90 ASP A CA 1
ATOM 704 C C . ASP A 1 90 ? 7 12.438 -5.07 1 87.38 90 ASP A C 1
ATOM 706 O O . ASP A 1 90 ? 6.977 11.469 -5.832 1 87.38 90 ASP A O 1
ATOM 710 N N . SER A 1 91 ? 7.18 12.391 -3.809 1 83.44 91 SER A N 1
ATOM 711 C CA . SER A 1 91 ? 7.547 11.117 -3.197 1 83.44 91 SER A CA 1
ATOM 712 C C . SER A 1 91 ? 6.328 10.219 -3.02 1 83.44 91 SER A C 1
ATOM 714 O O . SER A 1 91 ? 6.418 9 -3.189 1 83.44 91 SER A O 1
ATOM 716 N N . PHE A 1 92 ? 5.191 10.836 -2.758 1 84.31 92 PHE A N 1
ATOM 717 C CA . PHE A 1 92 ? 3.986 10.078 -2.438 1 84.31 92 PHE A CA 1
ATOM 718 C C . PHE A 1 92 ? 3.268 9.641 -3.707 1 84.31 92 PHE A C 1
ATOM 720 O O . PHE A 1 92 ? 2.719 8.539 -3.768 1 84.31 92 PHE A O 1
ATOM 727 N N . LEU A 1 93 ? 3.322 10.367 -4.727 1 82.12 93 LEU A N 1
ATOM 728 C CA . LEU A 1 93 ? 2.551 10.078 -5.934 1 82.12 93 LEU A CA 1
ATOM 729 C C . LEU A 1 93 ? 3.406 9.359 -6.969 1 82.12 93 LEU A C 1
ATOM 731 O O . LEU A 1 93 ? 3.031 9.266 -8.141 1 82.12 93 LEU A O 1
ATOM 735 N N . LYS A 1 94 ? 4.445 8.562 -6.652 1 73.19 94 LYS A N 1
ATOM 736 C CA . LYS A 1 94 ? 5.262 7.82 -7.609 1 73.19 94 LYS A CA 1
ATOM 737 C C . LYS A 1 94 ? 4.598 6.5 -7.988 1 73.19 94 LYS A C 1
ATOM 739 O O . LYS A 1 94 ? 3.895 5.895 -7.176 1 73.19 94 LYS A O 1
ATOM 744 N N . MET B 1 1 ? 13.008 -48.219 -4.91 1 30.94 1 MET B N 1
ATOM 745 C CA . MET B 1 1 ? 12.016 -47.438 -5.625 1 30.94 1 MET B CA 1
ATOM 746 C C . MET B 1 1 ? 11.656 -46.156 -4.844 1 30.94 1 MET B C 1
ATOM 748 O O . MET B 1 1 ? 10.812 -46.219 -3.947 1 30.94 1 MET B O 1
ATOM 752 N N . ARG B 1 2 ? 12.688 -45.469 -4.164 1 35.97 2 ARG B N 1
ATOM 753 C CA . ARG B 1 2 ? 12.805 -44.406 -3.17 1 35.97 2 ARG B CA 1
ATOM 754 C C . ARG B 1 2 ? 11.867 -43.25 -3.494 1 35.97 2 ARG B C 1
ATOM 756 O O . ARG B 1 2 ? 11.711 -42.875 -4.656 1 35.97 2 ARG B O 1
ATOM 763 N N . GLU B 1 3 ? 10.695 -43.031 -2.811 1 35.81 3 GLU B N 1
ATOM 764 C CA . GLU B 1 3 ? 9.641 -42.031 -2.889 1 35.81 3 GLU B CA 1
ATOM 765 C C . GLU B 1 3 ? 10.219 -40.656 -3.219 1 35.81 3 GLU B C 1
ATOM 767 O O . GLU B 1 3 ? 11.156 -40.188 -2.561 1 35.81 3 GLU B O 1
ATOM 772 N N . GLU B 1 4 ? 10.453 -40.156 -4.426 1 38.88 4 GLU B N 1
ATOM 773 C CA . GLU B 1 4 ? 10.844 -38.844 -4.949 1 38.88 4 GLU B CA 1
ATOM 774 C C . GLU B 1 4 ? 10.242 -37.719 -4.121 1 38.88 4 GLU B C 1
ATOM 776 O O . GLU B 1 4 ? 9.016 -37.594 -4.047 1 38.88 4 GLU B O 1
ATOM 781 N N . GLU B 1 5 ? 10.523 -37.625 -2.875 1 42.56 5 GLU B N 1
ATOM 782 C CA . GLU B 1 5 ? 10.266 -36.5 -1.99 1 42.56 5 GLU B CA 1
ATOM 783 C C . GLU B 1 5 ? 10.156 -35.188 -2.779 1 42.56 5 GLU B C 1
ATOM 785 O O . GLU B 1 5 ? 11.156 -34.656 -3.279 1 42.56 5 GLU B O 1
ATOM 790 N N . LYS B 1 6 ? 9.234 -35.094 -3.697 1 45.41 6 LYS B N 1
ATOM 791 C CA . LYS B 1 6 ? 8.781 -33.906 -4.418 1 45.41 6 LYS B CA 1
ATOM 792 C C . LYS B 1 6 ? 8.977 -32.656 -3.576 1 45.41 6 LYS B C 1
ATOM 794 O O . LYS B 1 6 ? 8.359 -32.5 -2.516 1 45.41 6 LYS B O 1
ATOM 799 N N . TYR B 1 7 ? 10.102 -32.062 -3.174 1 45.69 7 TYR B N 1
ATOM 800 C CA . TYR B 1 7 ? 10.398 -30.719 -2.717 1 45.69 7 TYR B CA 1
ATOM 801 C C . TYR B 1 7 ? 9.336 -29.734 -3.186 1 45.69 7 TYR B C 1
ATOM 803 O O . TYR B 1 7 ? 9.242 -29.438 -4.379 1 45.69 7 TYR B O 1
ATOM 811 N N . THR B 1 8 ? 8.047 -29.906 -2.83 1 50 8 THR B N 1
ATOM 812 C CA . THR B 1 8 ? 6.992 -28.938 -3.129 1 50 8 THR B CA 1
ATOM 813 C C . THR B 1 8 ? 7.527 -27.516 -3.053 1 50 8 THR B C 1
ATOM 815 O O . THR B 1 8 ? 7.941 -27.047 -1.985 1 50 8 THR B O 1
ATOM 818 N N . GLU B 1 9 ? 8.414 -27.031 -3.967 1 59.56 9 GLU B N 1
ATOM 819 C CA . GLU B 1 9 ? 8.984 -25.688 -4.102 1 59.56 9 GLU B CA 1
ATOM 820 C C . GLU B 1 9 ? 7.988 -24.625 -3.672 1 59.56 9 GLU B C 1
ATOM 822 O O . GLU B 1 9 ? 6.793 -24.719 -3.961 1 59.56 9 GLU B O 1
ATOM 827 N N . ALA B 1 10 ? 8.273 -23.938 -2.637 1 69.75 10 ALA B N 1
ATOM 828 C CA . ALA B 1 10 ? 7.453 -22.828 -2.156 1 69.75 10 ALA B CA 1
ATOM 829 C C . ALA B 1 10 ? 6.973 -21.969 -3.316 1 69.75 10 ALA B C 1
ATOM 831 O O . ALA B 1 10 ? 7.742 -21.656 -4.227 1 69.75 10 ALA B O 1
ATOM 832 N N . LYS B 1 11 ? 5.672 -21.875 -3.373 1 82.75 11 LYS B N 1
ATOM 833 C CA . LYS B 1 11 ? 5.102 -21.031 -4.43 1 82.75 11 LYS B CA 1
ATOM 834 C C . LYS B 1 11 ? 5.727 -19.641 -4.434 1 82.75 11 LYS B C 1
ATOM 836 O O . LYS B 1 11 ? 6.016 -19.094 -5.496 1 82.75 11 LYS B O 1
ATOM 841 N N . TYR B 1 12 ? 5.957 -19.219 -3.174 1 89.06 12 TYR B N 1
ATOM 842 C CA . TYR B 1 12 ? 6.535 -17.891 -3.01 1 89.06 12 TYR B CA 1
ATOM 843 C C . TYR B 1 12 ? 7.902 -17.969 -2.344 1 89.06 12 TYR B C 1
ATOM 845 O O . TYR B 1 12 ? 8.125 -18.797 -1.458 1 89.06 12 TYR B O 1
ATOM 853 N N . ASP B 1 13 ? 8.695 -17.094 -2.805 1 86.38 13 ASP B N 1
ATOM 854 C CA . ASP B 1 13 ? 10.031 -17.031 -2.219 1 86.38 13 ASP B CA 1
ATOM 855 C C . ASP B 1 13 ? 9.992 -16.422 -0.821 1 86.38 13 ASP B C 1
ATOM 857 O O . ASP B 1 13 ? 9.133 -15.594 -0.524 1 86.38 13 ASP B O 1
ATOM 861 N N . LYS B 1 14 ? 10.938 -16.859 -0.029 1 91.25 14 LYS B N 1
ATOM 862 C CA . LYS B 1 14 ? 11.062 -16.344 1.337 1 91.25 14 LYS B CA 1
ATOM 863 C C . LYS B 1 14 ? 11.234 -14.836 1.353 1 91.25 14 LYS B C 1
ATOM 865 O O . LYS B 1 14 ? 10.797 -14.164 2.291 1 91.25 14 LYS B O 1
ATOM 870 N N . SER B 1 15 ? 11.859 -14.32 0.375 1 91.88 15 SER B N 1
ATOM 871 C CA . SER B 1 15 ? 12.062 -12.875 0.27 1 91.88 15 SER B CA 1
ATOM 872 C C . SER B 1 15 ? 10.727 -12.133 0.221 1 91.88 15 SER B C 1
ATOM 874 O O . SER B 1 15 ? 10.609 -11.023 0.745 1 91.88 15 SER B O 1
ATOM 876 N N . MET B 1 16 ? 9.734 -12.734 -0.375 1 91.38 16 MET B N 1
ATOM 877 C CA . MET B 1 16 ? 8.414 -12.125 -0.435 1 91.38 16 MET B CA 1
ATOM 878 C C . MET B 1 16 ? 7.777 -12.07 0.95 1 91.38 16 MET B C 1
ATOM 880 O O . MET B 1 16 ? 7.211 -11.047 1.336 1 91.38 16 MET B O 1
ATOM 884 N N . VAL B 1 17 ? 7.898 -13.156 1.618 1 93.81 17 VAL B N 1
ATOM 885 C CA . VAL B 1 17 ? 7.363 -13.211 2.975 1 93.81 17 VAL B CA 1
ATOM 886 C C . VAL B 1 17 ? 8.023 -12.141 3.836 1 93.81 17 VAL B C 1
ATOM 888 O O . VAL B 1 17 ? 7.344 -11.422 4.574 1 93.81 17 VAL B O 1
ATOM 891 N N . ASN B 1 18 ? 9.305 -12.039 3.713 1 94.81 18 ASN B N 1
ATOM 892 C CA . ASN B 1 18 ? 10.055 -11.047 4.477 1 94.81 18 ASN B CA 1
ATOM 893 C C . ASN B 1 18 ? 9.648 -9.625 4.105 1 94.81 18 ASN B C 1
ATOM 895 O O . ASN B 1 18 ? 9.562 -8.75 4.969 1 94.81 18 ASN B O 1
ATOM 899 N N . ARG B 1 19 ? 9.445 -9.391 2.846 1 94.31 19 ARG B N 1
ATOM 900 C CA . ARG B 1 19 ? 9 -8.078 2.385 1 94.31 19 ARG B CA 1
ATOM 901 C C . ARG B 1 19 ? 7.656 -7.707 3 1 94.31 19 ARG B C 1
ATOM 903 O O . ARG B 1 19 ? 7.48 -6.59 3.49 1 94.31 19 ARG B O 1
ATOM 910 N N . LEU B 1 20 ? 6.746 -8.625 3.039 1 96.38 20 LEU B N 1
ATOM 911 C CA . LEU B 1 20 ? 5.43 -8.367 3.611 1 96.38 20 LEU B CA 1
ATOM 912 C C . LEU B 1 20 ? 5.523 -8.156 5.117 1 96.38 20 LEU B C 1
ATOM 914 O O . LEU B 1 20 ? 4.801 -7.324 5.676 1 96.38 20 LEU B O 1
ATOM 918 N N . ALA B 1 21 ? 6.426 -8.922 5.723 1 96.06 21 ALA B N 1
ATOM 919 C CA . ALA B 1 21 ? 6.648 -8.766 7.156 1 96.06 21 ALA B CA 1
ATOM 920 C C . ALA B 1 21 ? 7.195 -7.375 7.473 1 96.06 21 ALA B C 1
ATOM 922 O O . ALA B 1 21 ? 6.73 -6.715 8.406 1 96.06 21 ALA B O 1
ATOM 923 N N . ARG B 1 22 ? 8.062 -6.934 6.688 1 96.06 22 ARG B N 1
ATOM 924 C CA . ARG B 1 22 ? 8.641 -5.609 6.891 1 96.06 22 ARG B CA 1
ATOM 925 C C . ARG B 1 22 ? 7.605 -4.516 6.652 1 96.06 22 ARG B C 1
ATOM 927 O O . ARG B 1 22 ? 7.523 -3.553 7.418 1 96.06 22 ARG B O 1
ATOM 934 N N . ALA B 1 23 ? 6.859 -4.672 5.602 1 97.31 23 ALA B N 1
ATOM 935 C CA . ALA B 1 23 ? 5.816 -3.691 5.312 1 97.31 23 ALA B CA 1
ATOM 936 C C . ALA B 1 23 ? 4.801 -3.625 6.449 1 97.31 23 ALA B C 1
ATOM 938 O O . ALA B 1 23 ? 4.328 -2.541 6.805 1 97.31 23 ALA B O 1
ATOM 939 N N . THR B 1 24 ? 4.5 -4.77 7.035 1 97.5 24 THR B N 1
ATOM 940 C CA . THR B 1 24 ? 3.576 -4.844 8.164 1 97.5 24 THR B CA 1
ATOM 941 C C . THR B 1 24 ? 4.125 -4.078 9.359 1 97.5 24 THR B C 1
ATOM 943 O O . THR B 1 24 ? 3.41 -3.279 9.977 1 97.5 24 THR B O 1
ATOM 946 N N . GLY B 1 25 ? 5.324 -4.336 9.648 1 97.12 25 GLY B N 1
ATOM 947 C CA . GLY B 1 25 ? 5.957 -3.602 10.734 1 97.12 25 GLY B CA 1
ATOM 948 C C . GLY B 1 25 ? 5.988 -2.104 10.508 1 97.12 25 GLY B C 1
ATOM 949 O O . GLY B 1 25 ? 5.715 -1.323 11.422 1 97.12 25 GLY B O 1
ATOM 950 N N . HIS B 1 26 ? 6.293 -1.736 9.258 1 97.5 26 HIS B N 1
ATOM 951 C CA . HIS B 1 26 ? 6.34 -0.32 8.914 1 97.5 26 HIS B CA 1
ATOM 952 C C . HIS B 1 26 ? 4.973 0.335 9.086 1 97.5 26 HIS B C 1
ATOM 954 O O . HIS B 1 26 ? 4.871 1.434 9.641 1 97.5 26 HIS B O 1
ATOM 960 N N . LEU B 1 27 ? 3.926 -0.335 8.695 1 97.19 27 LEU B N 1
ATOM 961 C CA . LEU B 1 27 ? 2.576 0.204 8.82 1 97.19 27 LEU B CA 1
ATOM 962 C C . LEU B 1 27 ? 2.195 0.382 10.289 1 97.19 27 LEU B C 1
ATOM 964 O O . LEU B 1 27 ? 1.53 1.356 10.648 1 97.19 27 LEU B O 1
ATOM 968 N N . ARG B 1 28 ? 2.635 -0.538 11.102 1 96.56 28 ARG B N 1
ATOM 969 C CA . ARG B 1 28 ? 2.402 -0.418 12.539 1 96.56 28 ARG B CA 1
ATOM 970 C C . ARG B 1 28 ? 3.055 0.843 13.094 1 96.56 28 ARG B C 1
ATOM 972 O O . ARG B 1 28 ? 2.447 1.563 13.891 1 96.56 28 ARG B O 1
ATOM 979 N N . SER B 1 29 ? 4.242 1.013 12.672 1 97.19 29 SER B N 1
ATOM 980 C CA . SER B 1 29 ? 4.957 2.205 13.117 1 97.19 29 SER B CA 1
ATOM 981 C C . SER B 1 29 ? 4.246 3.477 12.664 1 97.19 29 SER B C 1
ATOM 983 O O . SER B 1 29 ? 4.133 4.434 13.43 1 97.19 29 SER B O 1
ATOM 985 N N . ILE B 1 30 ? 3.748 3.471 11.484 1 97.12 30 ILE B N 1
ATOM 986 C CA . ILE B 1 30 ? 3.055 4.637 10.945 1 97.12 30 ILE B CA 1
ATOM 987 C C . ILE B 1 30 ? 1.795 4.91 11.766 1 97.12 30 ILE B C 1
ATOM 989 O O . ILE B 1 30 ? 1.462 6.066 12.039 1 97.12 30 ILE B O 1
ATOM 993 N N . ARG B 1 31 ? 1.122 3.928 12.109 1 96.12 31 ARG B N 1
ATOM 994 C CA . ARG B 1 31 ? -0.043 4.086 12.969 1 96.12 31 ARG B CA 1
ATOM 995 C C . ARG B 1 31 ? 0.326 4.812 14.258 1 96.12 31 ARG B C 1
ATOM 997 O O . ARG B 1 31 ? -0.391 5.719 14.695 1 96.12 31 ARG B O 1
ATOM 1004 N N . GLY B 1 32 ? 1.42 4.398 14.859 1 95.62 32 GLY B N 1
ATOM 1005 C CA . GLY B 1 32 ? 1.911 5.094 16.047 1 95.62 32 GLY B CA 1
ATOM 1006 C C . GLY B 1 32 ? 2.203 6.559 15.789 1 95.62 32 GLY B C 1
ATOM 1007 O O . GLY B 1 32 ? 1.886 7.414 16.625 1 95.62 32 GLY B O 1
ATOM 1008 N N . MET B 1 33 ? 2.787 6.836 14.633 1 95.12 33 MET B N 1
ATOM 1009 C CA . MET B 1 33 ? 3.07 8.219 14.258 1 95.12 33 MET B CA 1
ATOM 1010 C C . MET B 1 33 ? 1.788 9.039 14.203 1 95.12 33 MET B C 1
ATOM 1012 O O . MET B 1 33 ? 1.764 10.188 14.641 1 95.12 33 MET B O 1
ATOM 1016 N N . VAL B 1 34 ? 0.808 8.438 13.664 1 94.38 34 VAL B N 1
ATOM 1017 C CA . VAL B 1 34 ? -0.473 9.117 13.5 1 94.38 34 VAL B CA 1
ATOM 1018 C C . VAL B 1 34 ? -1.119 9.328 14.867 1 94.38 34 VAL B C 1
ATOM 1020 O O . VAL B 1 34 ? -1.646 10.406 15.148 1 94.38 34 VAL B O 1
ATOM 1023 N N . GLU B 1 35 ? -1.063 8.391 15.727 1 94 35 GLU B N 1
ATOM 1024 C CA . GLU B 1 35 ? -1.607 8.492 17.078 1 94 35 GLU B CA 1
ATOM 1025 C C . GLU B 1 35 ? -0.89 9.57 17.891 1 94 35 GLU B C 1
ATOM 1027 O O . GLU B 1 35 ? -1.504 10.242 18.719 1 94 35 GLU B O 1
ATOM 1032 N N . GLU B 1 36 ? 0.361 9.766 17.594 1 94.56 36 GLU B N 1
ATOM 1033 C CA . GLU B 1 36 ? 1.193 10.734 18.297 1 94.56 36 GLU B CA 1
ATOM 1034 C C . GLU B 1 36 ? 1.059 12.125 17.688 1 94.56 36 GLU B C 1
ATOM 1036 O O . GLU B 1 36 ? 1.607 13.102 18.203 1 94.56 36 GLU B O 1
ATOM 1041 N N . GLY B 1 37 ? 0.369 12.195 16.531 1 92.75 37 GLY B N 1
ATOM 1042 C CA . GLY B 1 37 ? 0.196 13.469 15.852 1 92.75 37 GLY B CA 1
ATOM 1043 C C . GLY B 1 37 ? 1.469 13.969 15.195 1 92.75 37 GLY B C 1
ATOM 1044 O O . GLY B 1 37 ? 1.765 15.164 15.242 1 92.75 37 GLY B O 1
ATOM 1045 N N . ARG B 1 38 ? 2.217 13.062 14.633 1 93.12 38 ARG B N 1
ATOM 1046 C CA . ARG B 1 38 ? 3.475 13.422 13.992 1 93.12 38 ARG B CA 1
ATOM 1047 C C . ARG B 1 38 ? 3.227 14.266 12.742 1 93.12 38 ARG B C 1
ATOM 1049 O O . ARG B 1 38 ? 2.1 14.336 12.25 1 93.12 38 ARG B O 1
ATOM 1056 N N . ASP B 1 39 ? 4.266 14.906 12.242 1 91.75 39 ASP B N 1
ATOM 1057 C CA . ASP B 1 39 ? 4.199 15.805 11.102 1 91.75 39 ASP B CA 1
ATOM 1058 C C . ASP B 1 39 ? 3.727 15.07 9.844 1 91.75 39 ASP B C 1
ATOM 1060 O O . ASP B 1 39 ? 4.156 13.945 9.586 1 91.75 39 ASP B O 1
ATOM 1064 N N . CYS B 1 40 ? 2.965 15.672 9.133 1 92.38 40 CYS B N 1
ATOM 1065 C CA . CYS B 1 40 ? 2.348 15.094 7.945 1 92.38 40 CYS B CA 1
ATOM 1066 C C . CYS B 1 40 ? 3.406 14.68 6.93 1 92.38 40 CYS B C 1
ATOM 1068 O O . CYS B 1 40 ? 3.262 13.656 6.254 1 92.38 40 CYS B O 1
ATOM 1070 N N . SER B 1 41 ? 4.402 15.508 6.828 1 88.62 41 SER B N 1
ATOM 1071 C CA . SER B 1 41 ? 5.449 15.188 5.863 1 88.62 41 SER B CA 1
ATOM 1072 C C . SER B 1 41 ? 6.121 13.859 6.203 1 88.62 41 SER B C 1
ATOM 1074 O O . SER B 1 41 ? 6.379 13.039 5.316 1 88.62 41 SER B O 1
ATOM 1076 N N . GLU B 1 42 ? 6.375 13.648 7.422 1 91.56 42 GLU B N 1
ATOM 1077 C CA . GLU B 1 42 ? 7.004 12.414 7.867 1 91.56 42 GLU B CA 1
ATOM 1078 C C . GLU B 1 42 ? 6.086 11.211 7.648 1 91.56 42 GLU B C 1
ATOM 1080 O O . GLU B 1 42 ? 6.52 10.18 7.141 1 91.56 42 GLU B O 1
ATOM 1085 N N . VAL B 1 43 ? 4.867 11.383 7.988 1 94.56 43 VAL B N 1
ATOM 1086 C CA . VAL B 1 43 ? 3.891 10.312 7.84 1 94.56 43 VAL B CA 1
ATOM 1087 C C . VAL B 1 43 ? 3.732 9.961 6.363 1 94.56 43 VAL B C 1
ATOM 1089 O O . VAL B 1 43 ? 3.717 8.781 5.996 1 94.56 43 VAL B O 1
ATOM 1092 N N . LEU B 1 44 ? 3.691 10.93 5.527 1 93.31 44 LEU B N 1
ATOM 1093 C CA . LEU B 1 44 ? 3.51 10.727 4.094 1 93.31 44 LEU B CA 1
ATOM 1094 C C . LEU B 1 44 ? 4.691 9.961 3.5 1 93.31 44 LEU B C 1
ATOM 1096 O O . LEU B 1 44 ? 4.504 9.062 2.68 1 93.31 44 LEU B O 1
ATOM 1100 N N . ILE B 1 45 ? 5.844 10.336 3.906 1 91.25 45 ILE B N 1
ATOM 1101 C CA . ILE B 1 45 ? 7.043 9.68 3.398 1 91.25 45 ILE B CA 1
ATOM 1102 C C . ILE B 1 45 ? 7.031 8.203 3.791 1 91.25 45 ILE B C 1
ATOM 1104 O O . ILE B 1 45 ? 7.352 7.336 2.977 1 91.25 45 ILE B O 1
ATOM 1108 N N . GLN B 1 46 ? 6.668 7.953 4.988 1 93.62 46 GLN B N 1
ATOM 1109 C CA . GLN B 1 46 ? 6.633 6.57 5.453 1 93.62 46 GLN B CA 1
ATOM 1110 C C . GLN B 1 46 ? 5.527 5.781 4.75 1 93.62 46 GLN B C 1
ATOM 1112 O O . GLN B 1 46 ? 5.699 4.602 4.441 1 93.62 46 GLN B O 1
ATOM 1117 N N . LEU B 1 47 ? 4.406 6.422 4.496 1 94.75 47 LEU B N 1
ATOM 1118 C CA . LEU B 1 47 ? 3.33 5.766 3.762 1 94.75 47 LEU B CA 1
ATOM 1119 C C . LEU B 1 47 ? 3.775 5.414 2.346 1 94.75 47 LEU B C 1
ATOM 1121 O O . LEU B 1 47 ? 3.449 4.34 1.835 1 94.75 47 LEU B O 1
ATOM 1125 N N . ALA B 1 48 ? 4.484 6.293 1.729 1 92.06 48 ALA B N 1
ATOM 1126 C CA . ALA B 1 48 ? 5 6.043 0.386 1 92.06 48 ALA B CA 1
ATOM 1127 C C . ALA B 1 48 ? 5.906 4.816 0.369 1 92.06 48 ALA B C 1
ATOM 1129 O O . ALA B 1 48 ? 5.875 4.027 -0.579 1 92.06 48 ALA B O 1
ATOM 1130 N N . ALA B 1 49 ? 6.73 4.699 1.394 1 92.62 49 ALA B N 1
ATOM 1131 C CA . ALA B 1 49 ? 7.637 3.555 1.497 1 92.62 49 ALA B CA 1
ATOM 1132 C C . ALA B 1 49 ? 6.855 2.248 1.619 1 92.62 49 ALA B C 1
ATOM 1134 O O . ALA B 1 49 ? 7.211 1.246 0.994 1 92.62 49 ALA B O 1
ATO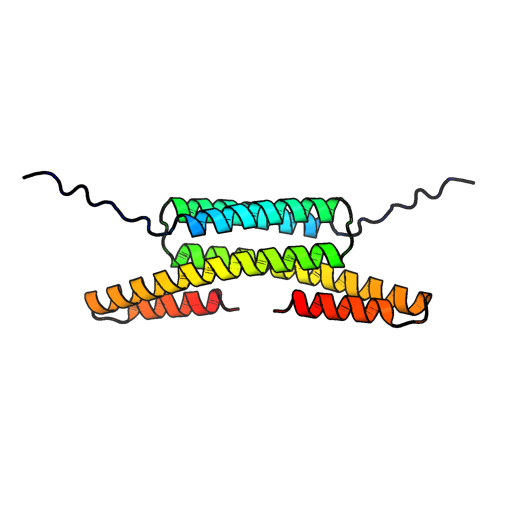M 1135 N N . VAL B 1 50 ? 5.828 2.219 2.387 1 94.06 50 VAL B N 1
ATOM 1136 C CA . VAL B 1 50 ? 4.992 1.03 2.518 1 94.06 50 VAL B CA 1
ATOM 1137 C C . VAL B 1 50 ? 4.328 0.714 1.181 1 94.06 50 VAL B C 1
ATOM 1139 O O . VAL B 1 50 ? 4.293 -0.444 0.756 1 94.06 50 VAL B O 1
ATOM 1142 N N . TRP B 1 51 ? 3.877 1.676 0.579 1 89.81 51 TRP B N 1
ATOM 1143 C CA . TRP B 1 51 ? 3.258 1.512 -0.732 1 89.81 51 TRP B CA 1
ATOM 1144 C C . TRP B 1 51 ? 4.227 0.866 -1.716 1 89.81 51 TRP B C 1
ATOM 1146 O O . TRP B 1 51 ? 3.875 -0.095 -2.404 1 89.81 51 TRP B O 1
ATOM 1156 N N . SER B 1 52 ? 5.41 1.392 -1.74 1 91.44 52 SER B N 1
ATOM 1157 C CA . SER B 1 52 ? 6.434 0.854 -2.629 1 91.44 52 SER B CA 1
ATOM 1158 C C . SER B 1 52 ? 6.715 -0.614 -2.328 1 91.44 52 SER B C 1
ATOM 1160 O O . SER B 1 52 ? 6.855 -1.425 -3.246 1 91.44 52 SER B O 1
ATOM 1162 N N . ALA B 1 53 ? 6.77 -0.916 -1.085 1 92.38 53 ALA B N 1
ATOM 1163 C CA . ALA B 1 53 ? 7.02 -2.293 -0.668 1 92.38 53 ALA B CA 1
ATOM 1164 C C . ALA B 1 53 ? 5.875 -3.209 -1.098 1 92.38 53 ALA B C 1
ATOM 1166 O O . ALA B 1 53 ? 6.109 -4.289 -1.643 1 92.38 53 ALA B O 1
ATOM 1167 N N . VAL B 1 54 ? 4.652 -2.842 -0.944 1 92.81 54 VAL B N 1
ATOM 1168 C CA . VAL B 1 54 ? 3.482 -3.637 -1.296 1 92.81 54 VAL B CA 1
ATOM 1169 C C . VAL B 1 54 ? 3.4 -3.791 -2.812 1 92.81 54 VAL B C 1
ATOM 1171 O O . VAL B 1 54 ? 3.133 -4.883 -3.318 1 92.81 54 VAL B O 1
ATOM 1174 N N . ASN B 1 55 ? 3.668 -2.717 -3.451 1 90.31 55 ASN B N 1
ATOM 1175 C CA . ASN B 1 55 ? 3.693 -2.771 -4.91 1 90.31 55 ASN B CA 1
ATOM 1176 C C . ASN B 1 55 ? 4.75 -3.748 -5.414 1 90.31 55 ASN B C 1
ATOM 1178 O O . ASN B 1 55 ? 4.504 -4.512 -6.348 1 90.31 55 ASN B O 1
ATOM 1182 N N . GLY B 1 56 ? 5.898 -3.697 -4.855 1 91.44 56 GLY B N 1
ATOM 1183 C CA . GLY B 1 56 ? 6.949 -4.641 -5.207 1 91.44 56 GLY B CA 1
ATOM 1184 C C . GLY B 1 56 ? 6.543 -6.09 -5.012 1 91.44 56 GLY B C 1
ATOM 1185 O O . GLY B 1 56 ? 6.781 -6.93 -5.879 1 91.44 56 GLY B O 1
ATOM 1186 N N . ALA B 1 57 ? 5.918 -6.383 -3.92 1 93.31 57 ALA B N 1
ATOM 1187 C CA . ALA B 1 57 ? 5.414 -7.727 -3.652 1 93.31 57 ALA B CA 1
ATOM 1188 C C . ALA B 1 57 ? 4.359 -8.133 -4.68 1 93.31 57 ALA B C 1
ATOM 1190 O O . ALA B 1 57 ? 4.391 -9.25 -5.207 1 93.31 57 ALA B O 1
ATOM 1191 N N . GLY B 1 58 ? 3.443 -7.23 -4.957 1 93.25 58 GLY B N 1
ATOM 1192 C CA . GLY B 1 58 ? 2.4 -7.496 -5.938 1 93.25 58 GLY B CA 1
ATOM 1193 C C . GLY B 1 58 ? 2.945 -7.812 -7.316 1 93.25 58 GLY B C 1
ATOM 1194 O O . GLY B 1 58 ? 2.434 -8.703 -8 1 93.25 58 GLY B O 1
ATOM 1195 N N . LYS B 1 59 ? 3.938 -7.117 -7.699 1 92.25 59 LYS B N 1
ATOM 1196 C CA . LYS B 1 59 ? 4.57 -7.371 -8.992 1 92.25 59 LYS B CA 1
ATOM 1197 C C . LYS B 1 59 ? 5.145 -8.781 -9.055 1 92.25 59 LYS B C 1
ATOM 1199 O O . LYS B 1 59 ? 5.027 -9.461 -10.078 1 92.25 59 LYS B O 1
ATOM 1204 N N . GLU B 1 60 ? 5.723 -9.156 -8.031 1 92.88 60 GLU B N 1
ATOM 1205 C CA . GLU B 1 60 ? 6.281 -10.5 -7.984 1 92.88 60 GLU B CA 1
ATOM 1206 C C . GLU B 1 60 ? 5.188 -11.555 -8.078 1 92.88 60 GLU B C 1
ATOM 1208 O O . GLU B 1 60 ? 5.328 -12.547 -8.797 1 92.88 60 GLU B O 1
ATOM 1213 N N . VAL B 1 61 ? 4.152 -11.398 -7.391 1 93.25 61 VAL B N 1
ATOM 1214 C CA . VAL B 1 61 ? 3.01 -12.312 -7.426 1 93.25 61 VAL B CA 1
ATOM 1215 C C . VAL B 1 61 ? 2.424 -12.344 -8.836 1 93.25 61 VAL B C 1
ATOM 1217 O O . VAL B 1 61 ? 2.096 -13.422 -9.352 1 93.25 61 VAL B O 1
ATOM 1220 N N . LEU B 1 62 ? 2.354 -11.219 -9.359 1 92.75 62 LEU B N 1
ATOM 1221 C CA . LEU B 1 62 ? 1.782 -11.109 -10.695 1 92.75 62 LEU B CA 1
ATOM 1222 C C . LEU B 1 62 ? 2.629 -11.867 -11.711 1 92.75 62 LEU B C 1
ATOM 1224 O O . LEU B 1 62 ? 2.094 -12.57 -12.57 1 92.75 62 LEU B O 1
ATOM 1228 N N . LYS B 1 63 ? 3.873 -11.711 -11.641 1 91.88 63 LYS B N 1
ATOM 1229 C CA . LYS B 1 63 ? 4.773 -12.43 -12.539 1 91.88 63 LYS B CA 1
ATOM 1230 C C . LYS B 1 63 ? 4.559 -13.938 -12.43 1 91.88 63 LYS B C 1
ATOM 1232 O O . LYS B 1 63 ? 4.48 -14.633 -13.445 1 91.88 63 LYS B O 1
ATOM 1237 N N . GLN B 1 64 ? 4.492 -14.383 -11.242 1 91.19 64 GLN B N 1
ATOM 1238 C CA . GLN B 1 64 ? 4.254 -15.805 -11.023 1 91.19 64 GLN B CA 1
ATOM 1239 C C . GLN B 1 64 ? 2.896 -16.234 -11.586 1 91.19 64 GLN B C 1
ATOM 1241 O O . GLN B 1 64 ? 2.773 -17.297 -12.195 1 91.19 64 GLN B O 1
ATOM 1246 N N . TYR B 1 65 ? 1.897 -15.43 -11.406 1 92.06 65 TYR B N 1
ATOM 1247 C CA . TYR B 1 65 ? 0.547 -15.711 -11.883 1 92.06 65 TYR B CA 1
ATOM 1248 C C . TYR B 1 65 ? 0.506 -15.781 -13.398 1 92.06 65 TYR B C 1
ATOM 1250 O O . TYR B 1 65 ? -0.144 -16.672 -13.969 1 92.06 65 TYR B O 1
ATOM 1258 N N . VAL B 1 66 ? 1.167 -14.906 -13.93 1 92.88 66 VAL B N 1
ATOM 1259 C CA . VAL B 1 66 ? 1.24 -14.898 -15.391 1 92.88 66 VAL B CA 1
ATOM 1260 C C . VAL B 1 66 ? 1.856 -16.203 -15.883 1 92.88 66 VAL B C 1
ATOM 1262 O O . VAL B 1 66 ? 1.321 -16.844 -16.781 1 92.88 66 VAL B O 1
ATOM 1265 N N . ASP B 1 67 ? 2.932 -16.641 -15.289 1 92.31 67 ASP B N 1
ATOM 1266 C CA . ASP B 1 67 ? 3.588 -17.891 -15.656 1 92.31 67 ASP B CA 1
ATOM 1267 C C . ASP B 1 67 ? 2.633 -19.078 -15.523 1 92.31 67 ASP B C 1
ATOM 1269 O O . ASP B 1 67 ? 2.518 -19.891 -16.438 1 92.31 67 ASP B O 1
ATOM 1273 N N . GLU B 1 68 ? 1.963 -19.109 -14.414 1 92.5 68 GLU B N 1
ATOM 1274 C CA . GLU B 1 68 ? 1.027 -20.203 -14.148 1 92.5 68 GLU B CA 1
ATOM 1275 C C . GLU B 1 68 ? -0.118 -20.203 -15.156 1 92.5 68 GLU B C 1
ATOM 1277 O O . GLU B 1 68 ? -0.555 -21.266 -15.602 1 92.5 68 GLU B O 1
ATOM 1282 N N . CYS B 1 69 ? -0.583 -19.031 -15.406 1 93.5 69 CYS B N 1
ATOM 1283 C CA . CYS B 1 69 ? -1.691 -18.922 -16.344 1 93.5 69 CYS B CA 1
ATOM 1284 C C . CYS B 1 69 ? -1.273 -19.375 -17.734 1 93.5 69 CYS B C 1
ATOM 1286 O O . CYS B 1 69 ? -2.037 -20.062 -18.422 1 93.5 69 CYS B O 1
ATOM 1288 N N . ILE B 1 70 ? -0.125 -19.062 -18.172 1 93.12 70 ILE B N 1
ATOM 1289 C CA . ILE B 1 70 ? 0.391 -19.453 -19.469 1 93.12 70 ILE B CA 1
ATOM 1290 C C . ILE B 1 70 ? 0.557 -20.969 -19.516 1 93.12 70 ILE B C 1
ATOM 1292 O O . ILE B 1 70 ? 0.147 -21.609 -20.484 1 93.12 70 ILE B O 1
ATOM 1296 N N . GLU B 1 71 ? 1.115 -21.547 -18.5 1 94.38 71 GLU B N 1
ATOM 1297 C CA . GLU B 1 71 ? 1.267 -23 -18.438 1 94.38 71 GLU B CA 1
ATOM 1298 C C . GLU B 1 71 ? -0.086 -23.703 -18.531 1 94.38 71 GLU B C 1
ATOM 1300 O O . GLU B 1 71 ? -0.233 -24.688 -19.25 1 94.38 71 GLU B O 1
ATOM 1305 N N . GLU B 1 72 ? -0.982 -23.156 -17.797 1 94.75 72 GLU B N 1
ATOM 1306 C CA . GLU B 1 72 ? -2.324 -23.734 -17.797 1 94.75 72 GLU B CA 1
ATOM 1307 C C . GLU B 1 72 ? -2.961 -23.641 -19.188 1 94.75 72 GLU B C 1
ATOM 1309 O O . GLU B 1 72 ? -3.623 -24.578 -19.625 1 94.75 72 GLU B O 1
ATOM 1314 N N . ALA B 1 73 ? -2.828 -22.547 -19.781 1 94.75 73 ALA B N 1
ATOM 1315 C CA . ALA B 1 73 ? -3.381 -22.344 -21.109 1 94.75 73 ALA B CA 1
ATOM 1316 C C . ALA B 1 73 ? -2.793 -23.344 -22.109 1 94.75 73 ALA B C 1
ATOM 1318 O O . ALA B 1 73 ? -3.516 -23.891 -22.938 1 94.75 73 ALA B O 1
ATOM 1319 N N . LEU B 1 74 ? -1.562 -23.562 -22 1 95.44 74 LEU B N 1
ATOM 1320 C CA . LEU B 1 74 ? -0.883 -24.516 -22.875 1 95.44 74 LEU B CA 1
ATOM 1321 C C . LEU B 1 74 ? -1.365 -25.938 -22.625 1 95.44 74 LEU B C 1
ATOM 1323 O O . LEU B 1 74 ? -1.531 -26.719 -23.562 1 95.44 74 LEU B O 1
ATOM 1327 N N . GLU B 1 75 ? -1.55 -26.25 -21.375 1 96.62 75 GLU B N 1
ATOM 1328 C CA . GLU B 1 75 ? -1.976 -27.594 -20.984 1 96.62 75 GLU B CA 1
ATOM 1329 C C . GLU B 1 75 ? -3.41 -27.875 -21.422 1 96.62 75 GLU B C 1
ATOM 1331 O O . GLU B 1 75 ? -3.713 -28.953 -21.938 1 96.62 75 GLU B O 1
ATOM 1336 N N . LYS B 1 76 ? -4.246 -26.875 -21.203 1 96.38 76 LYS B N 1
ATOM 1337 C CA . LYS B 1 76 ? -5.676 -27.078 -21.422 1 96.38 76 LYS B CA 1
ATOM 1338 C C . LYS B 1 76 ? -6.07 -26.719 -22.859 1 96.38 76 LYS B C 1
ATOM 1340 O O . LYS B 1 76 ? -7.141 -27.109 -23.328 1 96.38 76 LYS B O 1
ATOM 1345 N N . GLY B 1 77 ? -5.363 -26 -23.469 1 96.25 77 GLY B N 1
ATOM 1346 C CA . GLY B 1 77 ? -5.625 -25.594 -24.844 1 96.25 77 GLY B CA 1
ATOM 1347 C C . GLY B 1 77 ? -6.73 -24.562 -24.969 1 96.25 77 GLY B C 1
ATOM 1348 O O . GLY B 1 77 ? -7.504 -24.594 -25.922 1 96.25 77 GLY B O 1
ATOM 1349 N N . ASP B 1 78 ? -6.941 -23.734 -23.875 1 95 78 ASP B N 1
ATOM 1350 C CA . ASP B 1 78 ? -7.941 -22.656 -23.891 1 95 78 ASP B CA 1
ATOM 1351 C C . ASP B 1 78 ? -7.422 -21.406 -23.188 1 95 78 ASP B C 1
ATOM 1353 O O . ASP B 1 78 ? -6.277 -21.375 -22.734 1 95 78 ASP B O 1
ATOM 1357 N N . THR B 1 79 ? -8.258 -20.391 -23.344 1 93.44 79 THR B N 1
ATOM 1358 C CA . THR B 1 79 ? -7.793 -19.109 -22.828 1 93.44 79 THR B CA 1
ATOM 1359 C C . THR B 1 79 ? -8.531 -18.734 -21.547 1 93.44 79 THR B C 1
ATOM 1361 O O . THR B 1 79 ? -8.578 -17.562 -21.172 1 93.44 79 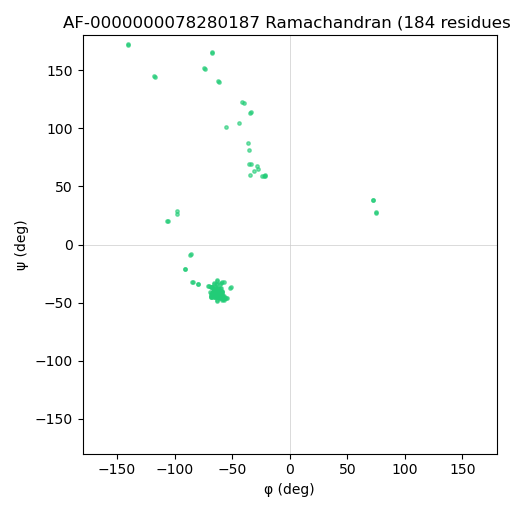THR B O 1
ATOM 1364 N N . GLU B 1 80 ? -9.117 -19.625 -20.859 1 93.56 80 GLU B N 1
ATOM 1365 C CA . GLU B 1 80 ? -9.891 -19.328 -19.656 1 93.56 80 GLU B CA 1
ATOM 1366 C C . GLU B 1 80 ? -9 -18.766 -18.547 1 93.56 80 GLU B C 1
ATOM 1368 O O . GLU B 1 80 ? -9.383 -17.812 -17.859 1 93.56 80 GLU B O 1
ATOM 1373 N N . SER B 1 81 ? -7.816 -19.344 -18.422 1 92 81 SER B N 1
ATOM 1374 C CA . SER B 1 81 ? -6.871 -18.859 -17.438 1 92 81 SER B CA 1
ATOM 1375 C C . SER B 1 81 ? -6.438 -17.438 -17.719 1 92 81 SER B C 1
ATOM 1377 O O . SER B 1 81 ? -6.234 -16.641 -16.812 1 92 81 SER B O 1
ATOM 1379 N N . LEU B 1 82 ? -6.344 -17.062 -18.984 1 91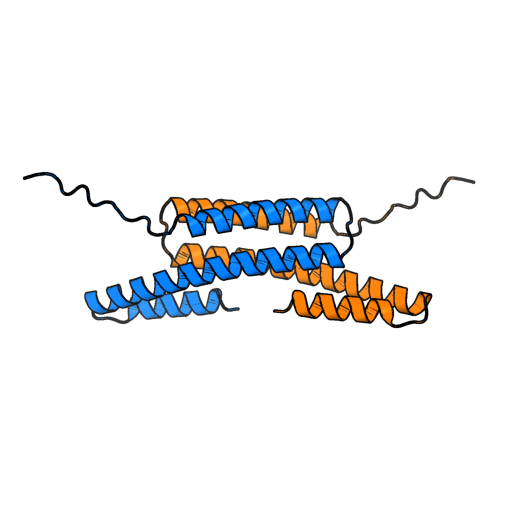.25 82 LEU B N 1
ATOM 1380 C CA . LEU B 1 82 ? -5.918 -15.734 -19.391 1 91.25 82 LEU B CA 1
ATOM 1381 C C . LEU B 1 82 ? -6.988 -14.703 -19.062 1 91.25 82 LEU B C 1
ATOM 1383 O O . LEU B 1 82 ? -6.676 -13.57 -18.672 1 91.25 82 LEU B O 1
ATOM 1387 N N . LYS B 1 83 ? -8.203 -15.07 -19.188 1 92.25 83 LYS B N 1
ATOM 1388 C CA . LYS B 1 83 ? -9.312 -14.195 -18.828 1 92.25 83 LYS B CA 1
ATOM 1389 C C . LYS B 1 83 ? -9.297 -13.875 -17.344 1 92.25 83 LYS B C 1
ATOM 1391 O O . LYS B 1 83 ? -9.5 -12.719 -16.953 1 92.25 83 LYS B O 1
ATOM 1396 N N . ARG B 1 84 ? -9 -14.883 -16.531 1 88.56 84 ARG B N 1
ATOM 1397 C CA . ARG B 1 84 ? -8.898 -14.688 -15.094 1 88.56 84 ARG B CA 1
ATOM 1398 C C . ARG B 1 84 ? -7.727 -13.773 -14.75 1 88.56 84 ARG B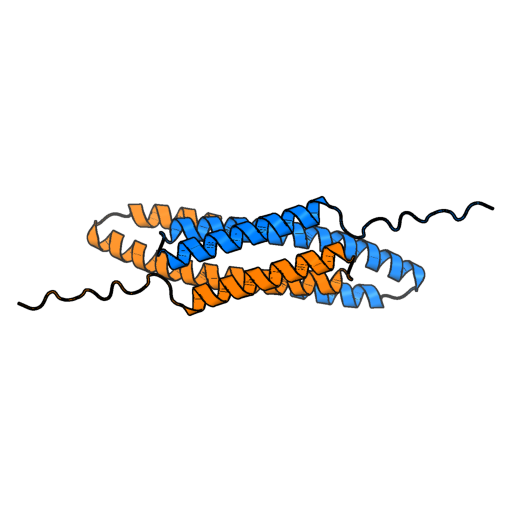 C 1
ATOM 1400 O O . ARG B 1 84 ? -7.852 -12.891 -13.898 1 88.56 84 ARG B O 1
ATOM 1407 N N . LEU B 1 85 ? -6.695 -13.984 -15.492 1 90.5 85 LEU B N 1
ATOM 1408 C CA . LEU B 1 85 ? -5.508 -13.164 -15.281 1 90.5 85 LEU B CA 1
ATOM 1409 C C . LEU B 1 85 ? -5.785 -11.703 -15.625 1 90.5 85 LEU B C 1
ATOM 1411 O O . LEU B 1 85 ? -5.383 -10.797 -14.891 1 90.5 85 LEU B O 1
ATOM 1415 N N . ASN B 1 86 ? -6.484 -11.484 -16.703 1 89.88 86 ASN B N 1
ATOM 1416 C CA . ASN B 1 86 ? -6.801 -10.125 -17.125 1 89.88 86 ASN B CA 1
ATOM 1417 C C . ASN B 1 86 ? -7.656 -9.398 -16.094 1 89.88 86 ASN B C 1
ATOM 1419 O O . ASN B 1 86 ? -7.438 -8.219 -15.812 1 89.88 86 ASN B O 1
ATOM 1423 N N . LYS B 1 87 ? -8.539 -10.062 -15.477 1 87.75 87 LYS B N 1
ATOM 1424 C CA . LYS B 1 87 ? -9.375 -9.492 -14.43 1 87.75 87 LYS B CA 1
ATOM 1425 C C . LYS B 1 87 ? -8.539 -9.117 -13.203 1 87.75 87 LYS B C 1
ATOM 1427 O O . LYS B 1 87 ? -8.727 -8.047 -12.625 1 87.75 87 LYS B O 1
ATOM 1432 N N . ALA B 1 88 ? -7.602 -9.977 -12.867 1 85.44 88 ALA B N 1
ATOM 1433 C CA . ALA B 1 88 ? -6.711 -9.719 -11.742 1 85.44 88 ALA B CA 1
ATOM 1434 C C . ALA B 1 88 ? -5.809 -8.516 -12.016 1 85.44 88 ALA B C 1
ATOM 1436 O O . ALA B 1 88 ? -5.574 -7.695 -11.133 1 85.44 88 ALA B O 1
ATOM 1437 N N . LEU B 1 89 ? -5.391 -8.43 -13.25 1 87.88 89 LEU B N 1
ATOM 1438 C CA . LEU B 1 89 ? -4.547 -7.312 -13.664 1 87.88 89 LEU B CA 1
ATOM 1439 C C . LEU B 1 89 ? -5.297 -5.992 -13.547 1 87.88 89 LEU B C 1
ATOM 1441 O O . LEU B 1 89 ? -4.758 -5.008 -13.039 1 87.88 89 LEU B O 1
ATOM 1445 N N . ASP B 1 90 ? -6.516 -5.996 -13.891 1 87.12 90 ASP B N 1
ATOM 1446 C CA . ASP B 1 90 ? -7.336 -4.793 -13.828 1 87.12 90 ASP B CA 1
ATOM 1447 C C . ASP B 1 90 ? -7.535 -4.34 -12.383 1 87.12 90 ASP B C 1
ATOM 1449 O O . ASP B 1 90 ? -7.535 -3.143 -12.094 1 87.12 90 ASP B O 1
ATOM 1453 N N . SER B 1 91 ? -7.59 -5.309 -11.547 1 83.06 91 SER B N 1
ATOM 1454 C CA . SER B 1 91 ? -7.836 -5.016 -10.141 1 83.06 91 SER B CA 1
ATOM 1455 C C . SER B 1 91 ? -6.566 -4.543 -9.438 1 83.06 91 SER B C 1
ATOM 1457 O O . SER B 1 91 ? -6.613 -3.654 -8.586 1 83.06 91 SER B O 1
ATOM 1459 N N . PHE B 1 92 ? -5.438 -5.078 -9.859 1 83.88 92 PHE B N 1
ATOM 1460 C CA . PHE B 1 92 ? -4.176 -4.805 -9.188 1 83.88 92 PHE B CA 1
ATOM 1461 C C . PHE B 1 92 ? -3.562 -3.504 -9.688 1 83.88 92 PHE B C 1
ATOM 1463 O O . PHE B 1 92 ? -2.971 -2.748 -8.914 1 83.88 92 PHE B O 1
ATOM 1470 N N . LEU B 1 93 ? -3.736 -3.146 -10.875 1 81.69 93 LEU B N 1
ATOM 1471 C CA . LEU B 1 93 ? -3.072 -1.99 -11.461 1 81.69 93 LEU B CA 1
ATOM 1472 C C . LEU B 1 93 ? -3.986 -0.771 -11.445 1 81.69 93 LEU B C 1
ATOM 1474 O O . LEU B 1 93 ? -3.715 0.221 -12.133 1 81.69 93 LEU B O 1
ATOM 1478 N N . LYS B 1 94 ? -4.988 -0.595 -10.531 1 72.25 94 LYS B N 1
ATOM 1479 C CA . LYS B 1 94 ? -5.855 0.577 -10.461 1 72.25 94 LYS B CA 1
ATOM 1480 C C . LYS B 1 94 ? -5.18 1.723 -9.719 1 72.25 94 LYS B C 1
ATOM 1482 O O . LYS B 1 94 ? -4.375 1.49 -8.805 1 72.25 94 LYS B O 1
#

Secondary structure (DSSP, 8-state):
----------SS-HHHHHHHHHHHHHHHHHHHHHHTT--HHHHHHHHHHHHHHHHHHHHHHHHHHHHHHHHHHHHHTSSHHHHHHHHHHHHHT-/----------SS-HHHHHHHHHHHHHHHHHHHHHHTT--HHHHHHHHHHHHHHHHHHHHHHHHHHHHHHHHHHHHHTSSHHHHHHHHHHHHHT-

pLDDT: mean 87.46, std 15.13, range [30.94, 97.5]

Solvent-accessible surface area (backbone atoms only — not comparable to full-atom values): 10409 Å² total; per-residue (Å²): 137,78,82,75,76,70,73,77,69,67,79,49,57,68,68,52,47,51,49,42,50,48,36,33,53,50,42,52,50,48,38,52,39,48,75,70,47,54,59,44,67,61,52,41,54,52,48,30,52,39,49,52,50,52,50,53,48,45,52,53,44,48,54,53,39,50,53,53,28,52,53,48,21,66,73,69,70,48,61,66,46,51,55,55,48,52,55,48,48,59,60,50,74,107,136,77,80,77,76,71,75,76,69,66,79,50,57,68,67,50,48,50,49,43,50,50,37,32,54,50,42,51,52,49,37,52,38,47,75,71,47,54,57,46,67,59,52,41,55,54,49,30,52,39,50,51,50,52,50,52,49,44,51,53,43,47,53,53,39,51,52,52,28,51,52,46,23,67,73,69,71,47,62,64,46,51,54,54,48,51,55,48,48,60,58,50,74,108

Foldseek 3Di:
DPPPPPVVPPLDDPVLVVLVVVLVVLVVVLVVCVVVVHDPVVSVVSVVVSVVSVLVSVVVVLVSLVVVLVVVCVVVVDNPSVVVSVVVCVVSVD/DPPPPPVVPPLDDPVLVVLVVVLVVLVVVLVVCVVVVHDPVVSVVSVVVSVVSVLVSVVVVLVSLVVVLVVVCVVVVDNPSVVVSVVVVVVSVD